Protein AF-A0A2M7FEK5-F1 (afdb_monomer_lite)

pLDDT: mean 70.07, std 21.28, range [31.64, 98.0]

Radius of gyration: 29.1 Å; chains: 1; bounding box: 68×58×97 Å

Secondary structure (DSSP, 8-state):
--HHHHHHHHHHHHHHHHHHHHHHHHHHHHHHHHHH---GGGT--HHHHHHTT------SSHHHHHHHHHHHHHHHHHHHHHSSS-GGG--HHHHHHHTTHHHHHHHHHHHHTT----EEEEEEEETTS-EEEEEEEEE-SHHHHHHTTTT-----TTEEEEEEEEEEEEEEEEE-TT-SS-EEEEEE-TTS-EEEEEEEEPP-TT-S-SSPPEEEEEEEEEEEEEEES--SS-EEEEEE--SSPPPPP-

Sequence (250 aa):
MDSHQYVQRYTLIVLLFLGIAGTIAAVAYALMQRVVAVDLPSLVDTAVLRQDLTVCSGGKDEPSKKGCYEQAYPVVAKLDTCTRIPYTDVSETCRAYFANIDQLRTRAEGLRQKFTYESVQLELTMKDGTKKRVTALVADDDAKRVQGLSYVPAMGANEGMLFVFPDVMKDMAFHMKDMLMPLDIIYLTKDWVPVQSFRNAVSCAGSPAEPCPLLLRRGNDVQYVLEIAPQGKEVLGVQLLDSKEIPAGS

Foldseek 3Di:
DDVVVVVVVVVVVVVVVVVVVVVVVVVVVVVVVVVVPPPVVPLCPVLLLLLLLLFLFDDPDPVSSVVSCVVSVVLNVLVVVQVPDPPVPRPPVNVVSSVCVVVSSVVSVVRVVVDDWDWFWKWFQFPVRDIAIAIATEAQEPRSVVSACASNQDDDQRYKYKYFALAWDQKDWDFLERHNAFKWKFFAAPVQFTPDIDARHDHCYPPPPPPGDIPMGHGDTGGMMMIGHGPVTDTGGMDTPDPDDDDRHD

Structure (mmCIF, N/CA/C/O backbone):
data_AF-A0A2M7FEK5-F1
#
_entry.id   AF-A0A2M7FEK5-F1
#
loop_
_atom_site.group_PDB
_atom_site.id
_atom_site.type_symbol
_atom_site.label_atom_id
_atom_site.label_alt_id
_atom_site.label_comp_id
_atom_site.label_asym_id
_atom_site.label_entity_id
_atom_site.label_seq_id
_atom_site.pdbx_PDB_ins_code
_atom_site.Cartn_x
_atom_site.Cartn_y
_atom_site.Cartn_z
_atom_site.occupancy
_atom_site.B_iso_or_equiv
_atom_site.auth_seq_id
_atom_site.auth_comp_id
_atom_site.auth_asym_id
_atom_site.auth_atom_id
_atom_site.pdbx_PDB_model_num
ATOM 1 N N . MET A 1 1 ? 49.109 28.524 -76.762 1.00 54.88 1 MET A N 1
ATOM 2 C CA . MET A 1 1 ? 47.992 28.123 -75.879 1.00 54.88 1 MET A CA 1
ATOM 3 C C . MET A 1 1 ? 47.541 29.365 -75.142 1.00 54.88 1 MET A C 1
ATOM 5 O O . MET A 1 1 ? 48.377 30.013 -74.530 1.00 54.88 1 MET A O 1
ATOM 9 N N . ASP A 1 2 ? 46.277 29.738 -75.317 1.00 64.94 2 ASP A N 1
ATOM 10 C CA . ASP A 1 2 ? 45.731 31.044 -74.943 1.00 64.94 2 ASP A CA 1
ATOM 11 C C . ASP A 1 2 ? 45.567 31.160 -73.415 1.00 64.94 2 ASP A C 1
ATOM 13 O O . ASP A 1 2 ? 44.932 30.305 -72.789 1.00 64.94 2 ASP A O 1
ATOM 17 N N . SER A 1 3 ? 46.166 32.180 -72.793 1.00 57.47 3 SER A N 1
ATOM 18 C CA . SER A 1 3 ? 46.179 32.351 -71.328 1.00 57.47 3 SER A CA 1
ATOM 19 C C . SER A 1 3 ? 44.765 32.507 -70.757 1.00 57.47 3 SER A C 1
ATOM 21 O O . SER A 1 3 ? 44.486 32.039 -69.652 1.00 57.47 3 SER A O 1
ATOM 23 N N . HIS A 1 4 ? 43.841 33.052 -71.553 1.00 66.19 4 HIS A N 1
ATOM 24 C CA . HIS A 1 4 ? 42.419 33.144 -71.226 1.00 66.19 4 HIS A CA 1
ATOM 25 C C . HIS A 1 4 ? 41.736 31.772 -71.114 1.00 66.19 4 HIS A C 1
ATOM 27 O O . HIS A 1 4 ? 40.952 31.549 -70.189 1.00 66.19 4 HIS A O 1
ATOM 33 N N . GLN A 1 5 ? 42.067 30.824 -72.001 1.00 67.25 5 GLN A N 1
ATOM 34 C CA . GLN A 1 5 ? 41.552 29.452 -71.915 1.00 67.25 5 GLN A CA 1
ATOM 35 C C . GLN A 1 5 ? 42.110 28.710 -70.699 1.00 67.25 5 GLN A C 1
ATOM 37 O O . GLN A 1 5 ? 41.407 27.889 -70.108 1.00 67.25 5 GLN A O 1
ATOM 42 N N . TYR A 1 6 ? 43.359 28.990 -70.313 1.00 68.81 6 TYR A N 1
ATOM 43 C CA . TYR A 1 6 ? 43.974 28.379 -69.137 1.00 68.81 6 TYR A CA 1
ATOM 44 C C . TYR A 1 6 ? 43.294 28.843 -67.845 1.00 68.81 6 TYR A C 1
ATOM 46 O O . TYR A 1 6 ? 42.892 28.007 -67.038 1.00 68.81 6 TYR A O 1
ATOM 54 N N . VAL A 1 7 ? 43.081 30.156 -67.688 1.00 70.75 7 VAL A N 1
ATOM 55 C CA . VAL A 1 7 ? 42.374 30.719 -66.527 1.00 70.75 7 VAL A CA 1
ATOM 56 C C . VAL A 1 7 ? 40.937 30.203 -66.465 1.00 70.75 7 VAL A C 1
ATOM 58 O O . VAL A 1 7 ? 40.533 29.719 -65.416 1.00 70.75 7 VAL A O 1
ATOM 61 N N . GLN A 1 8 ? 40.193 30.179 -67.579 1.00 69.75 8 GLN A N 1
ATOM 62 C CA . GLN A 1 8 ? 38.833 29.619 -67.594 1.00 69.75 8 GLN A CA 1
ATOM 63 C C . GLN A 1 8 ? 38.785 28.144 -67.180 1.00 69.75 8 GLN A C 1
ATOM 65 O O . GLN A 1 8 ? 37.926 27.765 -66.385 1.00 69.75 8 GLN A O 1
ATOM 70 N N . ARG A 1 9 ? 39.706 27.309 -67.682 1.00 73.06 9 ARG A N 1
ATOM 71 C CA . ARG A 1 9 ? 39.782 25.893 -67.290 1.00 73.06 9 ARG A CA 1
ATOM 72 C C . ARG A 1 9 ? 40.123 25.741 -65.811 1.00 73.06 9 ARG A C 1
ATOM 74 O O . ARG A 1 9 ? 39.503 24.927 -65.138 1.00 73.06 9 ARG A O 1
ATOM 81 N N . TYR A 1 10 ? 41.050 26.545 -65.295 1.00 69.75 10 TYR A N 1
ATOM 82 C CA . TYR A 1 10 ? 41.425 26.508 -63.883 1.00 69.75 10 TYR A CA 1
ATOM 83 C C . TYR A 1 10 ? 40.282 26.982 -62.976 1.00 69.75 10 TYR A C 1
ATOM 85 O O . TYR A 1 10 ? 39.990 26.342 -61.971 1.00 69.75 10 TYR A O 1
ATOM 93 N N . THR A 1 11 ? 39.567 28.044 -63.358 1.00 71.81 11 THR A N 1
ATOM 94 C CA . THR A 1 11 ? 38.380 28.531 -62.640 1.00 71.81 11 THR A CA 1
ATOM 95 C C . THR A 1 11 ? 37.261 27.488 -62.632 1.00 71.81 11 THR A C 1
ATOM 97 O O . THR A 1 11 ? 36.682 27.238 -61.579 1.00 71.81 11 THR A O 1
ATOM 100 N N . LEU A 1 12 ? 36.991 26.822 -63.761 1.00 72.06 12 LEU A N 1
ATOM 101 C CA . LEU A 1 12 ? 36.015 25.726 -63.840 1.00 72.06 12 LEU A CA 1
ATOM 102 C C . LEU A 1 12 ? 36.393 24.547 -62.936 1.00 72.06 12 LEU A C 1
ATOM 104 O O . LEU A 1 12 ? 35.530 24.010 -62.248 1.00 72.06 12 LEU A O 1
ATOM 108 N N . ILE A 1 13 ? 37.676 24.178 -62.897 1.00 74.56 13 ILE A N 1
ATOM 109 C CA . ILE A 1 13 ? 38.187 23.113 -62.026 1.00 74.56 13 ILE A CA 1
ATOM 110 C C . ILE A 1 13 ? 38.024 23.495 -60.547 1.00 74.56 13 ILE A C 1
ATOM 112 O O . ILE A 1 13 ? 37.517 22.696 -59.764 1.00 74.56 13 ILE A O 1
ATOM 116 N N . VAL A 1 14 ? 38.380 24.724 -60.160 1.00 68.62 14 VAL A N 1
ATOM 117 C CA . VAL A 1 14 ? 38.228 25.212 -58.777 1.00 68.62 14 VAL A CA 1
ATOM 118 C C . VAL A 1 14 ? 36.754 25.260 -58.355 1.00 68.62 14 VAL A C 1
ATOM 120 O O . VAL A 1 14 ? 36.428 24.834 -57.250 1.00 68.62 14 VAL A O 1
ATOM 123 N N . LEU A 1 15 ? 35.848 25.706 -59.232 1.00 69.12 15 LEU A N 1
ATOM 124 C CA . LEU A 1 15 ? 34.405 25.709 -58.961 1.00 69.12 15 LEU A CA 1
ATOM 125 C C . LEU A 1 15 ? 33.836 24.288 -58.820 1.00 69.12 15 LEU A C 1
ATOM 127 O O . LEU A 1 15 ? 33.007 24.051 -57.943 1.00 69.12 15 LEU A O 1
ATOM 131 N N . LEU A 1 16 ? 34.318 23.332 -59.622 1.00 74.31 16 LEU A N 1
ATOM 132 C CA . LEU A 1 16 ? 33.993 21.908 -59.484 1.00 74.31 16 LEU A CA 1
ATOM 133 C C . LEU A 1 16 ? 34.453 21.355 -58.131 1.00 74.31 16 LEU A C 1
ATOM 135 O O . LEU A 1 16 ? 33.666 20.712 -57.442 1.00 74.31 16 LEU A O 1
ATOM 139 N N . PHE A 1 17 ? 35.687 21.647 -57.713 1.00 71.12 17 PHE A N 1
ATOM 140 C CA . PHE A 1 17 ? 36.197 21.210 -56.411 1.00 71.12 17 PHE A CA 1
ATOM 141 C C . PHE A 1 17 ? 35.431 21.834 -55.239 1.00 71.12 17 PHE A C 1
ATOM 143 O O . PHE A 1 17 ? 35.122 21.127 -54.283 1.00 71.12 17 PHE A O 1
ATOM 150 N N . LEU A 1 18 ? 35.063 23.117 -55.318 1.00 67.94 18 LEU A N 1
ATOM 151 C CA . LEU A 1 18 ? 34.241 23.775 -54.296 1.00 67.94 18 LEU A CA 1
ATOM 152 C C . LEU A 1 18 ? 32.816 23.199 -54.239 1.00 67.94 18 LEU A C 1
ATOM 154 O O . LEU A 1 18 ? 32.288 22.989 -53.149 1.00 67.94 18 LEU A O 1
ATOM 158 N N . GLY A 1 19 ? 32.212 22.878 -55.388 1.00 74.06 19 GLY A N 1
ATOM 159 C CA . GLY A 1 19 ? 30.902 22.221 -55.456 1.00 74.06 19 GLY A CA 1
ATOM 160 C C . GLY A 1 19 ? 30.917 20.790 -54.905 1.00 74.06 19 GLY A C 1
ATOM 161 O O . GLY A 1 19 ? 30.013 20.396 -54.165 1.00 74.06 19 GLY A O 1
ATOM 162 N N . ILE A 1 20 ? 31.973 20.025 -55.201 1.00 74.81 20 ILE A N 1
ATOM 163 C CA . ILE A 1 20 ? 32.184 18.678 -54.651 1.00 74.81 20 ILE A CA 1
ATOM 164 C C . ILE A 1 20 ? 32.428 18.752 -53.136 1.00 74.81 20 ILE A C 1
ATOM 166 O O . ILE A 1 20 ? 31.818 18.006 -52.377 1.00 74.81 20 ILE A O 1
ATOM 170 N N . ALA A 1 21 ? 33.249 19.690 -52.659 1.00 69.38 21 ALA A N 1
ATOM 171 C CA . ALA A 1 21 ? 33.481 19.879 -51.227 1.00 69.38 21 ALA A CA 1
ATOM 172 C C . ALA A 1 21 ? 32.199 20.292 -50.481 1.00 69.38 21 ALA A C 1
ATOM 174 O O . ALA A 1 21 ? 31.917 19.763 -49.407 1.00 69.38 21 ALA A O 1
ATOM 175 N N . GLY A 1 22 ? 31.387 21.180 -51.065 1.00 74.00 22 GLY A N 1
ATOM 176 C CA . GLY A 1 22 ? 30.099 21.591 -50.503 1.00 74.00 22 GLY A CA 1
ATOM 177 C C . GLY A 1 22 ? 29.074 20.455 -50.450 1.00 74.00 22 GLY A C 1
ATOM 178 O O . GLY A 1 22 ? 28.380 20.301 -49.447 1.00 74.00 22 GLY A O 1
ATOM 179 N N . THR A 1 23 ? 29.011 19.612 -51.485 1.00 74.94 23 THR A N 1
ATOM 180 C CA . THR A 1 23 ? 28.136 18.426 -51.492 1.00 74.94 23 THR A CA 1
ATOM 181 C C . THR A 1 23 ? 28.610 17.359 -50.512 1.00 74.94 23 THR A C 1
ATOM 183 O O . THR A 1 23 ? 27.783 16.806 -49.793 1.00 74.94 23 THR A O 1
ATOM 186 N N . ILE A 1 24 ? 29.919 17.121 -50.389 1.00 72.88 24 ILE A N 1
ATOM 187 C CA . ILE A 1 24 ? 30.474 16.224 -49.364 1.00 72.88 24 ILE A CA 1
ATOM 188 C C . ILE A 1 24 ? 30.160 16.753 -47.962 1.00 72.88 24 ILE A C 1
ATOM 190 O O . ILE A 1 24 ? 29.711 15.981 -47.120 1.00 72.88 24 ILE A O 1
ATOM 194 N N . ALA A 1 25 ? 30.328 18.054 -47.707 1.00 70.69 25 ALA A N 1
ATOM 195 C CA . ALA A 1 25 ? 29.996 18.661 -46.420 1.00 70.69 25 ALA A C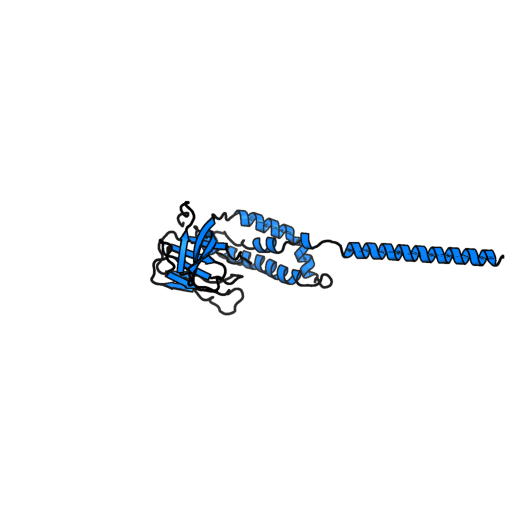A 1
ATOM 196 C C . ALA A 1 25 ? 28.494 18.569 -46.111 1.00 70.69 25 ALA A C 1
ATOM 198 O O . ALA A 1 25 ? 28.127 18.241 -44.988 1.00 70.69 25 ALA A O 1
ATOM 199 N N . ALA A 1 26 ? 27.622 18.787 -47.100 1.00 69.44 26 ALA A N 1
ATOM 200 C CA . ALA A 1 26 ? 26.176 18.655 -46.938 1.00 69.44 26 ALA A CA 1
ATOM 201 C C . ALA A 1 26 ? 25.743 17.200 -46.700 1.00 69.44 26 ALA A C 1
ATOM 203 O O . ALA A 1 26 ? 24.890 16.951 -45.854 1.00 69.44 26 ALA A O 1
ATOM 204 N N . VAL A 1 27 ? 26.350 16.231 -47.393 1.00 70.56 27 VAL A N 1
ATOM 205 C CA . VAL A 1 27 ? 26.099 14.797 -47.178 1.00 70.56 27 VAL A CA 1
ATOM 206 C C . VAL A 1 27 ? 26.642 14.353 -45.821 1.00 70.56 27 VAL A C 1
ATOM 208 O O . VAL A 1 27 ? 25.940 13.655 -45.099 1.00 70.56 27 VAL A O 1
ATOM 211 N N . ALA A 1 28 ? 27.836 14.797 -45.425 1.00 61.62 28 ALA A N 1
ATOM 212 C CA . ALA A 1 28 ? 28.400 14.537 -44.103 1.00 61.62 28 ALA A CA 1
ATOM 213 C C . ALA A 1 28 ? 27.544 15.165 -42.996 1.00 61.62 28 ALA A C 1
ATOM 215 O O . ALA A 1 28 ? 27.272 14.510 -41.996 1.00 61.62 28 ALA A O 1
ATOM 216 N N . TYR A 1 29 ? 27.053 16.391 -43.194 1.00 63.19 29 TYR A N 1
ATOM 217 C CA . TYR A 1 29 ? 26.144 17.065 -42.271 1.00 63.19 29 TYR A CA 1
ATOM 218 C C . TYR A 1 29 ? 24.788 16.357 -42.193 1.00 63.19 29 TYR A C 1
ATOM 220 O O . TYR A 1 29 ? 24.300 16.109 -41.098 1.00 63.19 29 TYR A O 1
ATOM 228 N N . ALA A 1 30 ? 24.204 15.944 -43.321 1.00 59.91 30 ALA A N 1
ATOM 229 C CA . ALA A 1 30 ? 22.956 15.180 -43.354 1.00 59.91 30 ALA A CA 1
ATOM 230 C C . ALA A 1 30 ? 23.111 13.775 -42.744 1.00 59.91 30 ALA A C 1
ATOM 232 O O . ALA A 1 30 ? 22.200 13.292 -42.074 1.00 59.91 30 ALA A O 1
ATOM 233 N N . LEU A 1 31 ? 24.265 13.124 -42.926 1.00 56.00 31 LEU A N 1
ATOM 234 C CA . LEU A 1 31 ? 24.603 11.860 -42.267 1.00 56.00 31 LEU A CA 1
ATOM 235 C C . LEU A 1 31 ? 24.807 12.061 -40.761 1.00 56.00 31 LEU A C 1
ATOM 237 O O . LEU A 1 31 ? 24.260 11.285 -39.987 1.00 56.00 31 LEU A O 1
ATOM 241 N N . MET A 1 32 ? 25.495 13.124 -40.329 1.00 53.72 32 MET A N 1
ATOM 242 C CA . MET A 1 32 ? 25.603 13.478 -38.908 1.00 53.72 32 MET A CA 1
ATOM 243 C C . MET A 1 32 ? 24.233 13.804 -38.301 1.00 53.72 32 MET A C 1
ATOM 245 O O . MET A 1 32 ? 23.935 13.340 -37.206 1.00 53.72 32 MET A O 1
ATOM 249 N N . GLN A 1 33 ? 23.361 14.522 -39.014 1.00 48.00 33 GLN A N 1
ATOM 250 C CA . GLN A 1 33 ? 21.999 14.787 -38.549 1.00 48.00 33 GLN A CA 1
ATOM 251 C C . GLN A 1 33 ? 21.145 13.515 -38.482 1.00 48.00 33 GLN A C 1
ATOM 253 O O . GLN A 1 33 ? 20.358 13.376 -37.554 1.00 48.00 33 GLN A O 1
ATOM 258 N N . ARG A 1 34 ? 21.341 12.538 -39.378 1.00 47.06 34 ARG A N 1
ATOM 259 C CA . ARG A 1 34 ? 20.696 11.215 -39.276 1.00 47.06 34 ARG A CA 1
ATOM 260 C C . ARG A 1 34 ? 21.246 10.348 -38.139 1.00 47.06 34 ARG A C 1
ATOM 262 O O . ARG A 1 34 ? 20.504 9.524 -37.619 1.00 47.06 34 ARG A O 1
ATOM 269 N N . VAL A 1 35 ? 22.506 10.529 -37.741 1.00 43.56 35 VAL A N 1
ATOM 270 C CA . VAL A 1 35 ? 23.105 9.846 -36.576 1.00 43.56 35 VAL A CA 1
ATOM 271 C C . VAL A 1 35 ? 22.616 10.452 -35.253 1.00 43.56 35 VAL A C 1
ATOM 273 O O . VAL A 1 35 ? 22.524 9.738 -34.260 1.00 43.56 35 VAL A O 1
ATOM 276 N N . VAL A 1 36 ? 22.264 11.741 -35.237 1.00 41.62 36 VAL A N 1
ATOM 277 C CA . VAL A 1 36 ? 21.774 12.447 -34.038 1.00 41.62 36 VAL A CA 1
ATOM 278 C C . VAL A 1 36 ? 20.242 12.404 -33.901 1.00 41.62 36 VAL A C 1
ATOM 280 O O . VAL A 1 36 ? 19.738 12.489 -32.787 1.00 41.62 36 VAL A O 1
ATOM 283 N N . ALA A 1 37 ? 19.490 12.221 -34.991 1.00 35.44 37 ALA A N 1
ATOM 284 C CA . ALA A 1 37 ? 18.022 12.281 -35.001 1.00 35.44 37 ALA A CA 1
ATOM 285 C C . ALA A 1 37 ? 17.325 10.907 -35.054 1.00 35.44 37 ALA A C 1
ATOM 287 O O . ALA A 1 37 ? 16.319 10.739 -35.744 1.00 35.44 37 ALA A O 1
ATOM 288 N N . VAL A 1 38 ? 17.832 9.913 -34.323 1.00 36.47 38 VAL A N 1
ATOM 289 C CA . VAL A 1 38 ? 16.958 8.828 -33.859 1.00 36.47 38 VAL A CA 1
ATOM 290 C C . VAL A 1 38 ? 16.358 9.321 -32.550 1.00 36.47 38 VAL A C 1
ATOM 292 O O . VAL A 1 38 ? 17.053 9.374 -31.538 1.00 36.47 38 VAL A O 1
ATOM 295 N N . ASP A 1 39 ? 15.092 9.735 -32.591 1.00 38.66 39 ASP A N 1
ATOM 296 C CA . ASP A 1 39 ? 14.306 10.133 -31.421 1.00 38.66 39 ASP A CA 1
ATOM 297 C C . ASP A 1 39 ? 14.196 8.962 -30.425 1.00 38.66 39 ASP A C 1
ATOM 299 O O . ASP A 1 39 ? 13.232 8.191 -30.392 1.00 38.66 39 ASP A O 1
ATOM 303 N N . LEU A 1 40 ? 15.211 8.847 -29.567 1.00 37.31 40 LEU A N 1
ATOM 304 C CA . LEU A 1 40 ? 15.274 7.917 -28.448 1.00 37.31 40 LEU A CA 1
ATOM 305 C C . LEU A 1 40 ? 14.268 8.156 -27.298 1.00 37.31 40 LEU A C 1
ATOM 307 O O . LEU A 1 40 ? 14.196 7.265 -26.452 1.00 37.31 40 LEU A O 1
ATOM 311 N N . PRO A 1 41 ? 13.454 9.236 -27.207 1.00 37.34 41 PRO A N 1
ATOM 312 C CA . PRO A 1 41 ? 12.425 9.301 -26.166 1.00 37.34 41 PRO A CA 1
ATOM 313 C C . PRO A 1 41 ? 11.282 8.293 -26.354 1.00 37.34 41 PRO A C 1
ATOM 315 O O . PRO A 1 41 ? 10.485 8.116 -25.440 1.00 37.34 41 PRO A O 1
ATOM 318 N N . SER A 1 42 ? 11.178 7.635 -27.515 1.00 38.94 42 SER A N 1
ATOM 319 C CA . SER A 1 42 ? 10.085 6.694 -27.810 1.00 38.94 42 SER A CA 1
ATOM 320 C C . SER A 1 42 ? 10.443 5.213 -27.628 1.00 38.94 42 SER A C 1
ATOM 322 O O . SER A 1 42 ? 9.552 4.368 -27.646 1.00 38.94 42 SER A O 1
ATOM 324 N N . LEU A 1 43 ? 11.725 4.873 -27.440 1.00 40.66 43 LEU A N 1
ATOM 325 C CA . LEU A 1 43 ? 12.193 3.478 -27.492 1.00 40.66 43 LEU A CA 1
ATOM 326 C C . LEU A 1 43 ? 12.450 2.827 -26.132 1.00 40.66 43 LEU A C 1
ATOM 328 O O . LEU A 1 43 ? 12.567 1.605 -26.059 1.00 40.66 43 LEU A O 1
ATOM 332 N N . VAL A 1 44 ? 12.482 3.595 -25.046 1.00 43.88 44 VAL A N 1
ATOM 333 C CA . VAL A 1 44 ? 12.492 3.034 -23.693 1.00 43.88 44 VAL A CA 1
ATOM 334 C C . VAL A 1 44 ? 11.676 3.949 -22.799 1.00 43.88 44 VAL A C 1
ATOM 336 O O . VAL A 1 44 ? 12.210 4.849 -22.151 1.00 43.88 44 VAL A O 1
ATOM 339 N N . ASP A 1 45 ? 10.370 3.708 -22.734 1.00 41.97 45 ASP A N 1
ATOM 340 C CA . ASP A 1 45 ? 9.604 4.200 -21.600 1.00 41.97 45 ASP A CA 1
ATOM 341 C C . ASP A 1 45 ? 10.075 3.412 -20.370 1.00 41.97 45 ASP A C 1
ATOM 343 O O . ASP A 1 45 ? 9.638 2.296 -20.085 1.00 41.97 45 ASP A O 1
ATOM 347 N N . THR A 1 46 ? 11.092 3.944 -19.693 1.00 40.03 46 THR A N 1
ATOM 348 C CA . THR A 1 46 ? 11.691 3.340 -18.494 1.00 40.03 46 THR A CA 1
ATOM 349 C C . THR A 1 46 ? 10.664 3.126 -17.381 1.00 40.03 46 THR A C 1
ATOM 351 O O . THR A 1 46 ? 10.926 2.340 -16.473 1.00 40.03 46 THR A O 1
ATOM 354 N N . ALA A 1 47 ? 9.485 3.757 -17.470 1.00 39.56 47 ALA A N 1
ATOM 355 C CA . ALA A 1 47 ? 8.339 3.496 -16.611 1.00 39.56 47 ALA A CA 1
ATOM 356 C C . ALA A 1 47 ? 7.686 2.123 -16.876 1.00 39.56 47 ALA A C 1
ATOM 358 O O . ALA A 1 47 ? 7.265 1.466 -15.926 1.00 39.56 47 ALA A O 1
ATOM 359 N N . VAL A 1 48 ? 7.671 1.649 -18.128 1.00 38.19 48 VAL A N 1
ATOM 360 C CA . VAL A 1 48 ? 7.083 0.355 -18.530 1.00 38.19 48 VAL A CA 1
ATOM 361 C C . VAL A 1 48 ? 7.966 -0.811 -18.082 1.00 38.19 48 VAL A C 1
ATOM 363 O O . VAL A 1 48 ? 7.495 -1.711 -17.398 1.00 38.19 48 VAL A O 1
ATOM 366 N N . LEU A 1 49 ? 9.280 -0.741 -18.328 1.00 36.28 49 LEU A N 1
ATOM 367 C CA . LEU A 1 49 ? 10.230 -1.762 -17.847 1.00 36.28 49 LEU A CA 1
ATOM 368 C C . LEU A 1 49 ? 10.321 -1.835 -16.316 1.00 36.28 49 LEU A C 1
ATOM 370 O O . LEU A 1 49 ? 10.659 -2.873 -15.760 1.00 36.28 49 LEU A O 1
ATOM 374 N N . ARG A 1 50 ? 10.013 -0.732 -15.632 1.00 43.75 50 ARG A N 1
ATOM 375 C CA . ARG A 1 50 ? 9.898 -0.655 -14.173 1.00 43.75 50 ARG A CA 1
ATOM 376 C C . ARG A 1 50 ? 8.646 -1.362 -13.646 1.00 43.75 50 ARG A C 1
ATOM 378 O O . ARG A 1 50 ? 8.700 -1.969 -12.582 1.00 43.75 50 ARG A O 1
ATOM 385 N N . GLN A 1 51 ? 7.547 -1.329 -14.395 1.00 40.81 51 GLN A N 1
ATOM 386 C CA . GLN A 1 51 ? 6.338 -2.103 -14.098 1.00 40.81 51 GLN A CA 1
ATOM 387 C C . GLN A 1 51 ? 6.506 -3.614 -14.341 1.00 40.81 51 GLN A C 1
ATOM 389 O O . GLN A 1 51 ? 5.749 -4.403 -13.789 1.00 40.81 51 GLN A O 1
ATOM 394 N N . ASP A 1 52 ? 7.504 -4.013 -15.128 1.00 36.88 52 ASP A N 1
ATOM 395 C CA . ASP A 1 52 ? 7.694 -5.371 -15.655 1.00 36.88 52 ASP A CA 1
ATOM 396 C C . ASP A 1 52 ? 8.535 -6.310 -14.759 1.00 36.88 52 ASP A C 1
ATOM 398 O O . ASP A 1 52 ? 8.802 -7.459 -15.110 1.00 36.88 52 ASP A O 1
ATOM 402 N N . LEU A 1 53 ? 8.951 -5.860 -13.572 1.00 42.19 53 LEU A N 1
ATOM 403 C CA . LEU A 1 53 ? 9.821 -6.624 -12.658 1.00 42.19 53 LEU A CA 1
ATOM 404 C C . LEU A 1 53 ? 9.118 -7.200 -11.437 1.00 42.19 53 LEU A C 1
ATOM 406 O O . LEU A 1 53 ? 9.746 -7.815 -10.577 1.00 42.19 53 LEU A O 1
ATOM 410 N N . THR A 1 54 ? 7.798 -7.096 -11.398 1.00 43.94 54 THR A N 1
ATOM 411 C CA . THR A 1 54 ? 6.944 -7.645 -10.342 1.00 43.94 54 THR A CA 1
ATOM 412 C C . THR A 1 54 ? 6.817 -9.173 -10.413 1.00 43.94 54 THR A C 1
ATOM 414 O O . THR A 1 54 ? 5.855 -9.723 -9.878 1.00 43.94 54 THR A O 1
ATOM 417 N N . VAL A 1 55 ? 7.730 -9.879 -11.110 1.00 42.78 55 VAL A N 1
ATOM 418 C CA . VAL A 1 55 ? 7.387 -11.180 -11.691 1.00 42.78 55 VAL A CA 1
ATOM 419 C C . VAL A 1 55 ? 8.158 -12.436 -11.356 1.00 42.78 55 VAL A C 1
ATOM 421 O O . VAL A 1 55 ? 8.295 -13.370 -12.147 1.00 42.78 55 VAL A O 1
ATOM 424 N N . CYS A 1 56 ? 8.502 -12.546 -10.087 1.00 43.62 56 CYS A N 1
ATOM 425 C CA . CYS A 1 56 ? 8.990 -13.796 -9.522 1.00 43.62 56 CYS A CA 1
ATOM 426 C C . CYS A 1 56 ? 7.976 -14.466 -8.596 1.00 43.62 56 CYS A C 1
ATOM 428 O O . CYS A 1 56 ? 8.322 -15.060 -7.575 1.00 43.62 56 CYS A O 1
ATOM 430 N N . SER A 1 57 ? 6.708 -14.415 -8.994 1.00 42.62 57 SER A N 1
ATOM 431 C CA . SER A 1 57 ? 5.573 -14.889 -8.216 1.00 42.62 57 SER A CA 1
ATOM 432 C C . SER A 1 57 ? 4.899 -16.109 -8.873 1.00 42.62 57 SER A C 1
ATOM 434 O O . SER A 1 57 ? 4.282 -16.085 -9.942 1.00 42.62 57 SER A O 1
ATOM 436 N N . GLY A 1 58 ? 5.045 -17.251 -8.197 1.00 44.56 58 GLY A N 1
ATOM 437 C CA . GLY A 1 58 ? 4.228 -18.449 -8.401 1.00 44.56 58 GLY A CA 1
ATOM 438 C C . GLY A 1 58 ? 4.950 -19.637 -9.040 1.00 44.56 58 GLY A C 1
ATOM 439 O O . GLY A 1 58 ? 4.723 -19.962 -10.204 1.00 44.56 58 GLY A O 1
ATOM 440 N N . GLY A 1 59 ? 5.739 -20.338 -8.236 1.00 34.94 59 GLY A N 1
ATOM 441 C CA . GLY A 1 59 ? 5.963 -21.778 -8.349 1.00 34.94 59 GLY A CA 1
ATOM 442 C C . GLY A 1 59 ? 5.672 -22.389 -6.979 1.00 34.94 59 GLY A C 1
ATOM 443 O O . GLY A 1 59 ? 5.894 -21.718 -5.969 1.00 34.94 59 GLY A O 1
ATOM 444 N N . LYS A 1 60 ? 5.143 -23.618 -6.932 1.00 37.31 60 LYS A N 1
ATOM 445 C CA . LYS A 1 60 ? 4.843 -24.317 -5.667 1.00 37.31 60 LYS A CA 1
ATOM 446 C C . LYS A 1 60 ? 6.102 -24.684 -4.862 1.00 37.31 60 LYS A C 1
ATOM 448 O O . LYS A 1 60 ? 5.966 -25.081 -3.713 1.00 37.31 60 LYS A O 1
ATOM 453 N N . ASP A 1 61 ? 7.293 -24.445 -5.419 1.00 39.38 61 ASP A N 1
ATOM 454 C CA . ASP A 1 61 ? 8.569 -24.825 -4.822 1.00 39.38 61 ASP A CA 1
ATOM 455 C C . ASP A 1 61 ? 9.469 -23.600 -4.577 1.00 39.38 61 ASP A C 1
ATOM 457 O O . ASP A 1 61 ? 9.825 -22.832 -5.473 1.00 39.38 61 ASP A O 1
ATOM 461 N N . GLU A 1 62 ? 9.862 -23.437 -3.319 1.00 34.50 62 GLU A N 1
ATOM 462 C CA . GLU A 1 62 ? 10.686 -22.357 -2.763 1.00 34.50 62 GLU A CA 1
ATOM 463 C C . GLU A 1 62 ? 12.054 -22.111 -3.458 1.00 34.50 62 GLU A C 1
ATOM 465 O O . GLU A 1 62 ? 12.448 -20.947 -3.584 1.00 34.50 62 GLU A O 1
ATOM 470 N N . PRO A 1 63 ? 12.760 -23.122 -4.019 1.00 31.64 63 PRO A N 1
ATOM 471 C CA . PRO A 1 63 ? 14.020 -22.916 -4.744 1.00 31.64 63 PRO A CA 1
ATOM 472 C C . PRO A 1 63 ? 13.880 -22.151 -6.073 1.00 31.64 63 PRO A C 1
ATOM 474 O O . PRO A 1 63 ? 14.845 -21.532 -6.523 1.00 31.64 63 PRO A O 1
ATOM 477 N N . SER A 1 64 ? 12.697 -22.142 -6.709 1.00 38.94 64 SER A N 1
ATOM 478 C CA . SER A 1 64 ? 12.495 -21.457 -8.000 1.00 38.94 64 SER A CA 1
ATOM 479 C C . SER A 1 64 ? 12.296 -19.942 -7.850 1.00 38.94 64 SER A C 1
ATOM 481 O O . SER A 1 64 ? 12.553 -19.186 -8.789 1.00 38.94 64 SER A O 1
ATOM 483 N N . LYS A 1 65 ? 11.863 -19.484 -6.668 1.00 45.34 65 LYS A N 1
ATOM 484 C CA . LYS A 1 65 ? 11.644 -18.061 -6.355 1.00 45.34 65 LYS A CA 1
ATOM 485 C C . LYS A 1 65 ? 12.967 -17.298 -6.275 1.00 45.34 65 LYS A C 1
ATOM 487 O O . LYS A 1 65 ? 13.096 -16.232 -6.870 1.00 45.34 65 LYS A O 1
ATOM 492 N N . LYS A 1 66 ? 13.977 -17.884 -5.621 1.00 40.00 66 LYS A N 1
ATOM 493 C CA . LYS A 1 66 ? 15.328 -17.310 -5.506 1.00 40.00 66 LYS A CA 1
ATOM 494 C C . LYS A 1 66 ? 16.000 -17.135 -6.876 1.00 40.00 66 LYS A C 1
ATOM 496 O O . LYS A 1 66 ? 16.538 -16.069 -7.157 1.00 40.00 66 LYS A O 1
ATOM 501 N N . GLY A 1 67 ? 15.877 -18.131 -7.759 1.00 40.16 67 GLY A N 1
ATOM 502 C CA . GLY A 1 67 ? 16.460 -18.090 -9.105 1.00 40.16 67 GLY A CA 1
ATOM 503 C C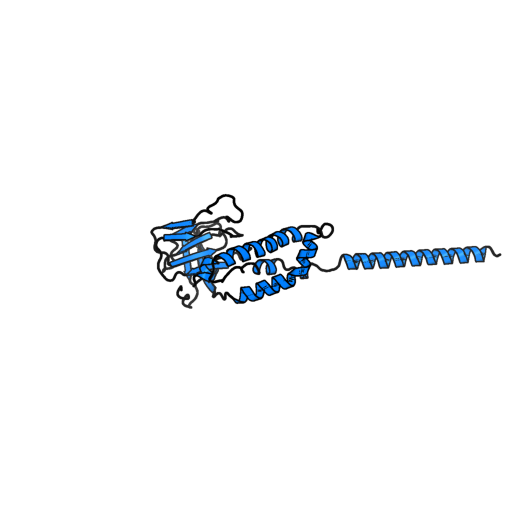 . GLY A 1 67 ? 15.817 -17.063 -10.043 1.00 40.16 67 GLY A C 1
ATOM 504 O O . GLY A 1 67 ? 16.512 -16.474 -10.862 1.00 40.16 67 GLY A O 1
ATOM 505 N N . CYS A 1 68 ? 14.514 -16.796 -9.916 1.00 42.34 68 CYS A N 1
ATOM 506 C CA . CYS A 1 68 ? 13.870 -15.746 -10.704 1.00 42.34 68 CYS A CA 1
ATOM 507 C C . CYS A 1 68 ? 14.353 -14.351 -10.283 1.00 42.34 68 CYS A C 1
ATOM 509 O O . CYS A 1 68 ? 14.697 -13.538 -11.141 1.00 42.34 68 CYS A O 1
ATOM 511 N N . TYR A 1 69 ? 14.450 -14.090 -8.976 1.00 47.50 69 TYR A N 1
ATOM 512 C CA . TYR A 1 69 ? 14.925 -12.802 -8.472 1.00 47.50 69 TYR A CA 1
ATOM 513 C C . TYR A 1 69 ? 16.408 -12.564 -8.791 1.00 47.50 69 TYR A C 1
ATOM 515 O O . TYR A 1 69 ? 16.760 -11.484 -9.259 1.00 47.50 69 TYR A O 1
ATOM 523 N N . GLU A 1 70 ? 17.266 -13.582 -8.665 1.00 42.53 70 GLU A N 1
ATOM 524 C CA . GLU A 1 70 ? 18.679 -13.503 -9.075 1.00 42.53 70 GLU A CA 1
ATOM 525 C C . GLU A 1 70 ? 18.861 -13.285 -10.590 1.00 42.53 70 GLU A C 1
ATOM 527 O O . GLU A 1 70 ? 19.888 -12.757 -11.011 1.00 42.53 70 GLU A O 1
ATOM 532 N N . GLN A 1 71 ? 17.872 -13.643 -11.418 1.00 42.12 71 GLN A N 1
ATOM 533 C CA . GLN A 1 71 ? 17.902 -13.452 -12.874 1.00 42.12 71 GLN A CA 1
ATOM 534 C C . GLN A 1 71 ? 17.256 -12.134 -13.333 1.00 42.12 71 GLN A C 1
ATOM 536 O O . GLN A 1 71 ? 17.700 -11.561 -14.326 1.00 42.12 71 GLN A O 1
ATOM 541 N N . ALA A 1 72 ? 16.239 -11.636 -12.623 1.00 43.16 72 ALA A N 1
ATOM 542 C CA . ALA A 1 72 ? 15.517 -10.404 -12.950 1.00 43.16 72 ALA A CA 1
ATOM 543 C C . ALA A 1 72 ? 16.171 -9.147 -12.345 1.00 43.16 72 ALA A C 1
ATOM 545 O O . ALA A 1 72 ? 16.194 -8.093 -12.975 1.00 43.16 72 ALA A O 1
ATOM 546 N N . TYR A 1 73 ? 16.775 -9.242 -11.158 1.00 42.94 73 TYR A N 1
ATOM 547 C CA . TYR A 1 73 ? 17.424 -8.102 -10.498 1.00 42.94 73 TYR A CA 1
ATOM 548 C C . TYR A 1 73 ? 18.632 -7.519 -11.271 1.00 42.94 73 TYR A C 1
ATOM 550 O O . TYR A 1 73 ? 18.728 -6.294 -11.395 1.00 42.94 73 TYR A O 1
ATOM 558 N N . PRO A 1 74 ? 19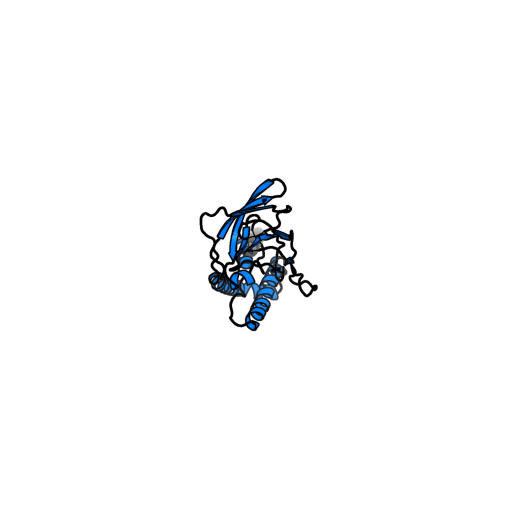.522 -8.331 -11.888 1.00 43.59 74 PRO A N 1
ATOM 559 C CA . PRO A 1 74 ? 20.610 -7.819 -12.723 1.00 43.59 74 PRO A CA 1
ATOM 560 C C . PRO A 1 74 ? 20.116 -7.107 -13.982 1.00 43.59 74 PRO A C 1
ATOM 562 O O . PRO A 1 74 ? 20.854 -6.303 -14.543 1.00 43.59 74 PRO A O 1
ATOM 565 N N . VAL A 1 75 ? 18.891 -7.403 -14.431 1.00 42.41 75 VAL A N 1
ATOM 566 C CA . VAL A 1 75 ? 18.252 -6.771 -15.589 1.00 42.41 75 VAL A CA 1
ATOM 567 C C . VAL A 1 75 ? 17.848 -5.339 -15.224 1.00 42.41 75 VAL A C 1
ATOM 569 O O . VAL A 1 75 ? 18.287 -4.401 -15.879 1.00 42.41 75 VAL A O 1
ATOM 572 N N . VAL A 1 76 ? 17.167 -5.133 -14.092 1.00 44.62 76 VAL A N 1
ATOM 573 C CA . VAL A 1 76 ? 16.807 -3.789 -13.572 1.00 44.62 76 VAL A CA 1
ATOM 574 C C . VAL A 1 76 ? 18.032 -2.947 -13.264 1.00 44.62 76 VAL A C 1
ATOM 576 O O . VAL A 1 76 ? 18.126 -1.792 -13.672 1.00 44.62 76 VAL A O 1
ATOM 579 N N . ALA A 1 77 ? 18.990 -3.538 -12.548 1.00 41.50 77 ALA A N 1
ATOM 580 C CA . ALA A 1 77 ? 20.193 -2.845 -12.121 1.00 41.50 77 ALA A CA 1
ATOM 581 C C . ALA A 1 77 ? 21.069 -2.463 -13.327 1.00 41.50 77 ALA A C 1
ATOM 583 O O . ALA A 1 77 ? 21.629 -1.365 -13.360 1.00 41.50 77 ALA A O 1
ATOM 584 N N . LYS A 1 78 ? 21.141 -3.313 -14.367 1.00 43.84 78 LYS A N 1
ATOM 585 C CA . LYS A 1 78 ? 21.784 -2.951 -15.642 1.00 43.84 78 LYS A CA 1
ATOM 586 C C . LYS A 1 78 ? 20.993 -1.912 -16.424 1.00 43.84 78 LYS A C 1
ATOM 588 O O . LYS A 1 78 ? 21.628 -1.050 -17.017 1.00 43.84 78 LYS A O 1
ATOM 593 N N . LEU A 1 79 ? 19.660 -1.935 -16.404 1.00 47.16 79 LEU A N 1
ATOM 594 C CA . LEU A 1 79 ? 18.832 -0.906 -17.039 1.00 47.16 79 LEU A CA 1
ATOM 595 C C . LEU A 1 79 ? 19.144 0.481 -16.452 1.00 47.16 79 LEU A C 1
ATOM 597 O O . LEU A 1 79 ? 19.367 1.426 -17.201 1.00 47.16 79 LEU A O 1
ATOM 601 N N . ASP A 1 80 ? 19.268 0.589 -15.128 1.00 43.78 80 ASP A N 1
ATOM 602 C CA . ASP A 1 80 ? 19.593 1.840 -14.426 1.00 43.78 80 ASP A CA 1
ATOM 603 C C . ASP A 1 80 ? 21.057 2.286 -14.637 1.00 43.78 80 ASP A C 1
ATOM 605 O O . ASP A 1 80 ? 21.355 3.482 -14.663 1.00 43.78 80 ASP A O 1
ATOM 609 N N . THR A 1 81 ? 21.971 1.333 -14.853 1.00 50.75 81 THR A N 1
ATOM 610 C CA . THR A 1 81 ? 23.383 1.608 -15.176 1.00 50.75 81 THR A CA 1
ATOM 611 C C . THR A 1 81 ? 23.558 2.028 -16.641 1.00 50.75 81 THR A C 1
ATOM 613 O O . THR A 1 81 ? 24.343 2.920 -16.942 1.00 50.75 81 THR A O 1
ATOM 616 N N . CYS A 1 82 ? 22.805 1.427 -17.563 1.00 46.53 82 CYS A N 1
ATOM 617 C CA . CYS A 1 82 ? 22.903 1.673 -19.002 1.00 46.53 82 CYS A CA 1
ATOM 618 C C . CYS A 1 82 ? 22.058 2.864 -19.487 1.00 46.53 82 CYS A C 1
ATOM 620 O O . CYS A 1 82 ? 22.285 3.342 -20.594 1.00 46.53 82 CYS A O 1
ATOM 622 N N . THR A 1 83 ? 21.110 3.366 -18.686 1.00 47.78 83 THR A N 1
ATOM 623 C CA . THR A 1 83 ? 20.288 4.557 -19.008 1.00 47.78 83 THR A CA 1
ATOM 624 C C . THR A 1 83 ? 20.896 5.881 -18.525 1.00 47.78 83 THR A C 1
ATOM 626 O O . THR A 1 83 ? 20.396 6.940 -18.894 1.00 47.78 83 THR A O 1
ATOM 629 N N . ARG A 1 84 ? 21.985 5.856 -17.735 1.00 52.38 84 ARG A N 1
ATOM 630 C CA . ARG A 1 84 ? 22.668 7.060 -17.204 1.00 52.38 84 ARG A CA 1
ATOM 631 C C . ARG A 1 84 ? 23.997 7.409 -17.893 1.00 52.38 84 ARG A C 1
ATOM 633 O O . ARG A 1 84 ? 24.676 8.330 -17.447 1.00 52.38 84 ARG A O 1
ATOM 640 N N . ILE A 1 85 ? 24.388 6.697 -18.952 1.00 43.56 85 ILE A N 1
ATOM 641 C CA . ILE A 1 85 ? 25.667 6.908 -19.654 1.00 43.56 85 ILE A CA 1
ATOM 642 C C . ILE A 1 85 ? 25.409 7.678 -20.963 1.00 43.56 85 ILE A C 1
ATOM 644 O O . ILE A 1 85 ? 24.491 7.307 -21.698 1.00 43.56 85 ILE A O 1
ATOM 648 N N . PRO A 1 86 ? 26.184 8.731 -21.293 1.00 42.22 86 PRO A N 1
ATOM 649 C CA . PRO A 1 86 ? 26.106 9.373 -22.604 1.00 42.22 86 PRO A CA 1
ATOM 650 C C . PRO A 1 86 ? 26.366 8.359 -23.733 1.00 42.22 86 PRO A C 1
ATOM 652 O O . PRO A 1 86 ? 27.229 7.492 -23.620 1.00 42.22 86 PRO A O 1
ATOM 655 N N . TYR A 1 87 ? 25.623 8.476 -24.840 1.00 40.66 87 TYR A N 1
ATOM 656 C CA . TYR A 1 87 ? 25.572 7.504 -25.950 1.00 40.66 87 TYR A CA 1
ATOM 657 C C . TYR A 1 87 ? 26.947 7.089 -26.520 1.00 40.66 87 TYR A C 1
ATOM 659 O O . TYR A 1 87 ? 27.098 5.997 -27.065 1.00 40.66 87 TYR A O 1
ATOM 667 N N . THR A 1 88 ? 27.970 7.929 -26.361 1.00 49.44 88 THR A N 1
ATOM 668 C CA . THR A 1 88 ? 29.339 7.678 -26.827 1.00 49.44 88 THR A CA 1
ATOM 669 C C . THR A 1 88 ? 30.138 6.695 -25.959 1.00 49.44 88 THR A C 1
ATOM 671 O O . THR A 1 88 ? 31.137 6.176 -26.445 1.00 49.44 88 THR A O 1
ATOM 674 N N . ASP A 1 89 ? 29.684 6.385 -24.737 1.00 45.66 89 ASP A N 1
ATOM 675 C CA . ASP A 1 89 ? 30.379 5.526 -23.753 1.00 45.66 89 ASP A CA 1
ATOM 676 C C . ASP A 1 89 ? 29.611 4.242 -23.396 1.00 45.66 89 ASP A C 1
ATOM 678 O O . ASP A 1 89 ? 29.905 3.558 -22.411 1.00 45.66 89 ASP A O 1
ATOM 682 N N . VAL A 1 90 ? 28.610 3.871 -24.198 1.00 49.31 90 VAL A N 1
ATOM 683 C CA . VAL A 1 90 ? 27.843 2.639 -23.984 1.00 49.31 90 VAL A CA 1
ATOM 684 C C . VAL A 1 90 ? 28.785 1.442 -24.154 1.00 49.31 90 VAL A C 1
ATOM 686 O O . VAL A 1 90 ? 29.118 1.044 -25.274 1.00 49.31 90 VAL A O 1
ATOM 689 N N . SER A 1 91 ? 29.242 0.882 -23.030 1.00 52.59 91 SER A N 1
ATOM 690 C CA . SER A 1 91 ? 30.072 -0.325 -23.007 1.00 52.59 91 SER A CA 1
ATOM 691 C C . SER A 1 91 ? 29.401 -1.453 -23.803 1.00 52.59 91 SER A C 1
ATOM 693 O O . SER A 1 91 ? 28.172 -1.526 -23.898 1.00 52.59 91 SER A O 1
ATOM 695 N N . GLU A 1 92 ? 30.194 -2.357 -24.377 1.00 53.38 92 GLU A N 1
ATOM 696 C CA . GLU A 1 92 ? 29.705 -3.527 -25.127 1.00 53.38 92 GLU A CA 1
ATOM 697 C C . GLU A 1 92 ? 28.647 -4.331 -24.340 1.00 53.38 92 GLU A C 1
ATOM 699 O O . GLU A 1 92 ? 27.662 -4.815 -24.900 1.00 53.38 92 GLU A O 1
ATOM 704 N N . THR A 1 93 ? 28.767 -4.321 -23.011 1.00 47.22 93 THR A N 1
ATOM 705 C CA . THR A 1 93 ? 27.827 -4.871 -22.029 1.00 47.22 93 THR A CA 1
ATOM 706 C C . THR A 1 93 ? 26.415 -4.273 -22.097 1.00 47.22 93 THR A C 1
ATOM 708 O O . THR A 1 93 ? 25.440 -5.001 -21.921 1.00 47.22 93 THR A O 1
ATOM 711 N N . CYS A 1 94 ? 26.277 -2.969 -22.349 1.00 48.59 94 CYS A N 1
ATOM 712 C CA . CYS A 1 94 ? 24.975 -2.308 -22.468 1.00 48.59 94 CYS A CA 1
ATOM 713 C C . CYS A 1 94 ? 24.349 -2.525 -23.856 1.00 48.59 94 CYS A C 1
ATOM 715 O O . CYS A 1 94 ? 23.136 -2.696 -23.959 1.00 48.59 94 CYS A O 1
ATOM 717 N N . ARG A 1 95 ? 25.161 -2.619 -24.921 1.00 55.09 95 ARG A N 1
ATOM 718 C CA . ARG A 1 95 ? 24.676 -2.956 -26.276 1.00 55.09 95 ARG A CA 1
ATOM 719 C C . ARG A 1 95 ? 24.052 -4.354 -26.339 1.00 55.09 95 ARG A C 1
ATOM 721 O O . ARG A 1 95 ? 22.959 -4.508 -26.875 1.00 55.09 95 ARG A O 1
ATOM 728 N N . ALA A 1 96 ? 24.700 -5.350 -25.735 1.00 52.88 96 ALA A N 1
ATOM 729 C CA . ALA A 1 96 ? 24.168 -6.713 -25.645 1.00 52.88 96 ALA A CA 1
ATOM 730 C C . ALA A 1 96 ? 22.877 -6.808 -24.805 1.00 52.88 96 ALA A C 1
ATOM 732 O O . ALA A 1 96 ? 22.059 -7.701 -25.009 1.00 52.88 96 ALA A O 1
ATOM 733 N N . TYR A 1 97 ? 22.685 -5.880 -23.866 1.00 49.16 97 TYR A N 1
ATOM 734 C CA . TYR A 1 97 ? 21.499 -5.817 -23.020 1.00 49.16 97 TYR A CA 1
ATOM 735 C C . TYR A 1 97 ? 20.281 -5.236 -23.764 1.00 49.16 97 TYR A C 1
ATOM 737 O O . TYR A 1 97 ? 19.207 -5.837 -23.737 1.00 49.16 97 TYR A O 1
ATOM 745 N N . PHE A 1 98 ? 20.451 -4.131 -24.503 1.00 52.25 98 PHE A N 1
ATOM 746 C CA . PHE A 1 98 ? 19.372 -3.540 -25.313 1.00 52.25 98 PHE A CA 1
ATOM 747 C C . PHE A 1 98 ? 18.886 -4.459 -26.446 1.00 52.25 98 PHE A C 1
ATOM 749 O O . PHE A 1 98 ? 17.710 -4.417 -26.795 1.00 52.25 98 PHE A O 1
ATOM 756 N N . ALA A 1 99 ? 19.745 -5.340 -26.969 1.00 54.19 99 ALA A N 1
ATOM 757 C CA . ALA A 1 99 ? 19.379 -6.311 -28.004 1.00 54.19 99 ALA A CA 1
ATOM 758 C C . ALA A 1 99 ? 18.332 -7.359 -27.556 1.00 54.19 99 ALA A C 1
ATOM 760 O O . ALA A 1 99 ? 17.705 -7.981 -28.407 1.00 54.19 99 ALA A O 1
ATOM 761 N N . ASN A 1 100 ? 18.120 -7.542 -26.245 1.00 50.47 100 ASN A N 1
ATOM 762 C CA . ASN A 1 100 ? 17.212 -8.554 -25.681 1.00 50.47 100 ASN A CA 1
ATOM 763 C C . ASN A 1 100 ? 15.968 -7.957 -24.988 1.00 50.47 100 ASN A C 1
ATOM 765 O O . ASN A 1 100 ? 15.226 -8.672 -24.311 1.00 50.47 100 ASN A O 1
ATOM 769 N N . ILE A 1 101 ? 15.733 -6.648 -25.124 1.00 52.12 101 ILE A N 1
ATOM 770 C CA . ILE A 1 101 ? 14.730 -5.921 -24.330 1.00 52.12 101 ILE A CA 1
ATOM 771 C C . ILE A 1 101 ? 13.281 -6.340 -24.640 1.00 52.12 101 ILE A C 1
ATOM 773 O O . ILE A 1 101 ? 12.460 -6.422 -23.729 1.00 52.12 101 ILE A O 1
ATOM 777 N N . ASP A 1 102 ? 12.980 -6.705 -25.889 1.00 45.56 102 ASP A N 1
ATOM 778 C CA . ASP A 1 102 ? 11.641 -7.156 -26.300 1.00 45.56 102 ASP A CA 1
ATOM 779 C C . ASP A 1 102 ? 11.300 -8.556 -25.762 1.00 45.56 102 ASP A C 1
ATOM 781 O O . ASP A 1 102 ? 10.147 -8.843 -25.428 1.00 45.56 102 ASP A O 1
ATOM 785 N N . GLN A 1 103 ? 12.306 -9.423 -25.600 1.00 50.59 103 GLN A N 1
ATOM 786 C CA . GLN A 1 103 ? 12.133 -10.738 -24.978 1.00 50.59 103 GLN A CA 1
ATOM 787 C C . GLN A 1 103 ? 11.869 -10.610 -23.471 1.00 50.59 103 GLN A C 1
ATOM 789 O O . GLN A 1 103 ? 11.065 -11.359 -22.916 1.00 50.59 103 GLN A O 1
ATOM 794 N N . LEU A 1 104 ? 12.518 -9.647 -22.812 1.00 47.66 104 LEU A N 1
ATOM 795 C CA . LEU A 1 104 ? 12.276 -9.325 -21.405 1.00 47.66 104 LEU A CA 1
ATOM 796 C C . LEU A 1 104 ? 10.880 -8.718 -21.199 1.00 47.66 104 LEU A C 1
ATOM 798 O O . LEU A 1 104 ? 10.185 -9.145 -20.281 1.00 47.66 104 LEU A O 1
ATOM 802 N N . ARG A 1 105 ? 10.438 -7.825 -22.097 1.00 46.25 105 ARG A N 1
ATOM 803 C CA . ARG A 1 105 ? 9.079 -7.250 -22.100 1.00 46.25 105 ARG A CA 1
ATOM 804 C C . ARG A 1 105 ? 8.004 -8.327 -22.255 1.00 46.25 105 ARG A C 1
ATOM 806 O O . ARG A 1 105 ? 7.137 -8.463 -21.403 1.00 46.25 105 ARG A O 1
ATOM 813 N N . THR A 1 106 ? 8.129 -9.178 -23.274 1.00 44.03 106 THR A N 1
ATOM 814 C CA . THR A 1 106 ? 7.190 -10.294 -23.512 1.00 44.03 106 THR A CA 1
ATOM 815 C C . THR A 1 106 ? 7.114 -11.228 -22.301 1.00 44.03 106 THR A C 1
ATOM 817 O O . THR A 1 106 ? 6.045 -11.711 -21.918 1.00 44.03 106 THR A O 1
ATOM 820 N N . ARG A 1 107 ? 8.267 -11.485 -21.669 1.00 49.03 107 ARG A N 1
ATOM 821 C CA . ARG A 1 107 ? 8.344 -12.337 -20.487 1.00 49.03 107 ARG A CA 1
ATOM 822 C C . ARG A 1 107 ? 7.712 -11.688 -19.266 1.00 49.03 107 ARG A C 1
ATOM 824 O O . ARG A 1 107 ? 7.175 -12.447 -18.482 1.00 49.03 107 ARG A O 1
ATOM 831 N N . ALA A 1 108 ? 7.756 -10.370 -19.101 1.00 43.03 108 ALA A N 1
ATOM 832 C CA . ALA A 1 108 ? 7.093 -9.652 -18.015 1.00 43.03 108 ALA A CA 1
ATOM 833 C C . ALA A 1 108 ? 5.575 -9.499 -18.219 1.00 43.03 108 ALA A C 1
ATOM 835 O O . ALA A 1 108 ? 4.800 -9.674 -17.278 1.00 43.03 108 ALA A O 1
ATOM 836 N N . GLU A 1 109 ? 5.128 -9.278 -19.457 1.00 41.25 109 GLU A N 1
ATOM 837 C CA . GLU A 1 109 ? 3.708 -9.190 -19.819 1.00 41.25 109 GLU A CA 1
ATOM 838 C C . GLU A 1 109 ? 2.954 -10.504 -19.559 1.00 41.25 109 GLU A C 1
ATOM 840 O O . GLU A 1 109 ? 1.892 -10.494 -18.933 1.00 41.25 109 GLU A O 1
ATOM 845 N N . GLY A 1 110 ? 3.527 -11.657 -19.936 1.00 38.69 110 GLY A N 1
ATOM 846 C CA . GLY A 1 110 ? 2.936 -12.988 -19.677 1.00 38.69 110 GLY A CA 1
ATOM 847 C C . GLY A 1 110 ? 2.847 -13.375 -18.193 1.00 38.69 110 GLY A C 1
ATOM 848 O O . GLY A 1 110 ? 2.344 -14.429 -17.817 1.00 38.69 110 GLY A O 1
ATOM 849 N N . LEU A 1 111 ? 3.357 -12.508 -17.341 1.00 45.22 111 LEU A N 1
ATOM 850 C CA . LEU A 1 111 ? 3.737 -12.741 -15.966 1.00 45.22 111 LEU A CA 1
ATOM 851 C C . LEU A 1 111 ? 2.909 -11.767 -15.087 1.00 45.22 111 LEU A C 1
ATOM 853 O O . LEU A 1 111 ? 2.318 -12.191 -14.095 1.00 45.22 111 LEU A O 1
ATOM 857 N N . ARG A 1 112 ? 2.696 -10.524 -15.550 1.00 41.41 112 ARG A N 1
ATOM 858 C CA . ARG A 1 112 ? 1.638 -9.592 -15.109 1.00 41.41 112 ARG A CA 1
ATOM 859 C C . ARG A 1 112 ? 0.226 -10.146 -15.323 1.00 41.41 112 ARG A C 1
ATOM 861 O O . ARG A 1 112 ? -0.650 -9.910 -14.500 1.00 41.41 112 ARG A O 1
ATOM 868 N N . GLN A 1 113 ? 0.006 -10.943 -16.370 1.00 43.44 113 GLN A N 1
ATOM 869 C CA . GLN A 1 113 ? -1.275 -11.635 -16.590 1.00 43.44 113 GLN A CA 1
ATOM 870 C C . GLN A 1 113 ? -1.649 -12.624 -15.468 1.00 43.44 113 GLN A C 1
ATOM 872 O O . GLN A 1 113 ? -2.797 -13.057 -15.393 1.00 43.44 113 GLN A O 1
ATOM 877 N N . LYS A 1 114 ? -0.709 -12.981 -14.581 1.00 54.59 114 LYS A N 1
ATOM 878 C CA . LYS A 1 114 ? -0.913 -13.986 -13.532 1.00 54.59 114 LYS A CA 1
ATOM 879 C C . LYS A 1 114 ? -1.562 -13.445 -12.254 1.00 54.59 114 LYS A C 1
ATOM 881 O O . LYS A 1 114 ? -2.178 -14.223 -11.533 1.00 54.59 114 LYS A O 1
ATOM 886 N N . PHE A 1 115 ? -1.460 -12.142 -11.986 1.00 60.78 115 PHE A N 1
ATOM 887 C CA . PHE A 1 115 ? -2.102 -11.499 -10.838 1.00 60.78 115 PHE A CA 1
ATOM 888 C C . PHE A 1 115 ? -3.054 -10.413 -11.323 1.00 60.78 115 PHE A C 1
ATOM 890 O O . PHE A 1 115 ? -2.635 -9.349 -11.771 1.00 60.78 115 PHE A O 1
ATOM 897 N N . THR A 1 116 ? -4.352 -10.688 -11.225 1.00 75.88 116 THR A N 1
ATOM 898 C CA . THR A 1 116 ? -5.380 -9.656 -11.377 1.00 75.88 116 THR A CA 1
ATOM 899 C C . THR A 1 116 ? -5.714 -9.122 -9.991 1.00 75.88 116 THR A C 1
ATOM 901 O O . THR A 1 116 ? -5.988 -9.904 -9.081 1.00 75.88 116 THR A O 1
ATOM 904 N N . TYR A 1 117 ? -5.656 -7.803 -9.833 1.00 84.06 117 TYR A N 1
ATOM 905 C CA . TYR A 1 117 ? -5.981 -7.119 -8.588 1.00 84.06 117 TYR A CA 1
ATOM 906 C C . TYR A 1 117 ? -7.307 -6.387 -8.742 1.00 84.06 117 TYR A C 1
ATOM 908 O O . TYR A 1 117 ? -7.520 -5.678 -9.729 1.00 84.06 117 TYR A O 1
ATOM 916 N N . GLU A 1 118 ? -8.166 -6.517 -7.739 1.00 89.88 118 GLU A N 1
ATOM 917 C CA . GLU A 1 118 ? -9.226 -5.542 -7.517 1.00 89.88 118 GLU A CA 1
ATOM 918 C C . GLU A 1 118 ? -8.639 -4.285 -6.873 1.00 89.88 118 GLU A C 1
ATOM 920 O O . GLU A 1 118 ? -7.533 -4.307 -6.322 1.00 89.88 118 GLU A O 1
ATOM 925 N N . SER A 1 119 ? -9.368 -3.176 -6.947 1.00 90.94 119 SER A N 1
ATOM 926 C CA . SER A 1 119 ? -8.996 -1.946 -6.260 1.00 90.94 119 SER A CA 1
ATOM 927 C C . SER A 1 119 ? -10.163 -1.379 -5.471 1.00 90.94 119 SER A C 1
ATOM 929 O O . SER A 1 119 ? -11.322 -1.549 -5.846 1.00 90.94 119 SER A O 1
ATOM 931 N N . VAL A 1 120 ? -9.831 -0.699 -4.377 1.00 95.06 120 VAL A N 1
ATOM 932 C CA . VAL A 1 120 ? -10.785 -0.016 -3.503 1.00 95.06 120 VAL A CA 1
ATOM 933 C C . VAL A 1 120 ? -10.414 1.451 -3.332 1.00 95.06 120 VAL A C 1
ATOM 935 O O . VAL A 1 120 ? -9.235 1.816 -3.332 1.00 95.06 120 VAL A O 1
ATOM 938 N N . GLN A 1 121 ? -11.421 2.302 -3.160 1.00 96.31 121 GLN A N 1
ATOM 939 C CA . GLN A 1 121 ? -11.242 3.704 -2.786 1.00 96.31 121 GLN A CA 1
ATOM 940 C C . GLN A 1 121 ? -11.306 3.876 -1.268 1.00 96.31 121 GLN A C 1
ATOM 942 O O . GLN A 1 121 ? -12.283 3.495 -0.622 1.00 96.31 121 GLN A O 1
ATOM 947 N N . LEU A 1 122 ? -10.284 4.515 -0.703 1.00 97.00 122 LEU A N 1
ATOM 948 C CA . LEU A 1 122 ? -10.170 4.824 0.719 1.00 97.00 122 LEU A CA 1
ATOM 949 C C . LEU A 1 122 ? -10.093 6.339 0.932 1.00 97.00 122 LEU A C 1
ATOM 951 O O . LEU A 1 122 ? -9.435 7.046 0.168 1.00 97.00 122 LEU A O 1
ATOM 955 N N . GLU A 1 123 ? -10.710 6.843 1.998 1.00 97.75 123 GLU A N 1
ATOM 956 C CA . GLU A 1 123 ? -10.461 8.185 2.530 1.00 97.75 123 GLU A CA 1
ATOM 957 C C . GLU A 1 123 ? -9.620 8.092 3.803 1.00 97.75 123 GLU A C 1
ATOM 959 O O . GLU A 1 123 ? -9.997 7.449 4.781 1.00 97.75 123 GLU A O 1
ATOM 964 N N . LEU A 1 124 ? -8.474 8.764 3.793 1.00 98.00 124 LEU A N 1
ATOM 965 C CA . LEU A 1 124 ? -7.586 8.910 4.935 1.00 98.00 124 LEU A CA 1
ATOM 966 C C . LEU A 1 124 ? -7.884 10.228 5.640 1.00 98.00 124 LEU A C 1
ATOM 968 O O . LEU A 1 124 ? -7.957 11.272 4.989 1.00 98.00 124 LEU A O 1
ATOM 972 N N . THR A 1 125 ? -7.980 10.193 6.965 1.00 98.00 125 THR A N 1
ATOM 973 C CA . THR A 1 125 ? -8.010 11.389 7.814 1.00 98.00 125 THR A CA 1
ATOM 974 C C . THR A 1 125 ? -6.657 11.548 8.493 1.00 98.00 125 THR A C 1
ATOM 976 O O . THR A 1 125 ? -6.255 10.718 9.310 1.00 98.00 125 THR A O 1
ATOM 979 N N . MET A 1 126 ? -5.944 12.613 8.142 1.00 96.50 126 MET A N 1
ATOM 980 C CA . MET A 1 126 ? -4.644 12.956 8.712 1.00 96.50 126 MET A CA 1
ATOM 981 C C . MET A 1 126 ? -4.804 13.623 10.083 1.00 96.50 126 MET A C 1
ATOM 983 O O . MET A 1 126 ? -5.864 14.148 10.420 1.00 96.50 126 MET A O 1
ATOM 987 N N . LYS A 1 127 ? -3.722 13.671 10.863 1.00 95.25 127 LYS A N 1
ATOM 988 C CA . LYS A 1 127 ? -3.685 14.294 12.199 1.00 95.25 127 LYS A CA 1
ATOM 989 C C . LYS A 1 127 ? -4.153 15.746 12.264 1.00 95.25 127 LYS A C 1
ATOM 991 O O . LYS A 1 127 ? -4.677 16.167 13.287 1.00 95.25 127 LYS A O 1
ATOM 996 N N . ASP A 1 128 ? -3.947 16.511 11.199 1.00 95.62 128 ASP A N 1
ATOM 997 C CA . ASP A 1 128 ? -4.383 17.908 11.104 1.00 95.62 128 ASP A CA 1
ATOM 998 C C . ASP A 1 128 ? -5.825 18.061 10.586 1.00 95.62 128 ASP A C 1
ATOM 1000 O O . ASP A 1 128 ? -6.273 19.174 10.323 1.00 95.62 128 ASP A O 1
ATOM 1004 N N . GLY A 1 129 ? -6.547 16.951 10.417 1.00 95.75 129 GLY A N 1
ATOM 1005 C CA . GLY A 1 129 ? -7.898 16.915 9.866 1.00 95.75 129 GLY A CA 1
ATOM 1006 C C . GLY A 1 129 ? -7.953 16.914 8.337 1.00 95.75 129 GLY A C 1
ATOM 1007 O O . GLY A 1 129 ? -9.046 16.813 7.781 1.00 95.75 129 GLY A O 1
ATOM 1008 N N . THR A 1 130 ? -6.812 16.987 7.638 1.00 96.62 130 THR A N 1
ATOM 1009 C CA . THR A 1 130 ? -6.785 16.889 6.172 1.00 96.62 130 THR A CA 1
ATOM 1010 C C . THR A 1 130 ? -7.322 15.533 5.732 1.00 96.62 130 THR A C 1
ATOM 1012 O O . THR A 1 130 ? -6.888 14.494 6.232 1.00 96.62 130 THR A O 1
ATOM 1015 N N . LYS A 1 131 ? -8.222 15.540 4.749 1.00 97.00 131 LYS A N 1
ATOM 1016 C CA . LYS A 1 131 ? -8.743 14.329 4.116 1.00 97.00 131 LYS A CA 1
ATOM 1017 C C . LYS A 1 131 ? -8.060 14.074 2.781 1.00 97.00 131 LYS A C 1
ATOM 1019 O O . LYS A 1 131 ? -7.840 15.009 2.010 1.00 97.00 131 LYS A O 1
ATOM 1024 N N . LYS A 1 132 ? -7.733 12.815 2.497 1.00 95.94 132 LYS A N 1
ATOM 1025 C CA . LYS A 1 132 ? -7.071 12.417 1.250 1.00 95.94 132 LYS A CA 1
ATOM 1026 C C . LYS A 1 132 ? -7.633 11.105 0.727 1.00 95.94 132 LYS A C 1
ATOM 1028 O O . LYS A 1 132 ? -7.781 10.160 1.490 1.00 95.94 132 LYS A O 1
ATOM 1033 N N . ARG A 1 133 ? -7.907 11.041 -0.577 1.00 96.81 133 ARG A N 1
ATOM 1034 C CA . ARG A 1 133 ? -8.334 9.804 -1.238 1.00 96.81 133 ARG A CA 1
ATOM 1035 C C . ARG A 1 133 ? -7.143 8.992 -1.725 1.00 96.81 133 ARG A C 1
ATOM 1037 O O . ARG A 1 133 ? -6.195 9.563 -2.265 1.00 96.81 133 ARG A O 1
ATOM 1044 N N . VAL A 1 134 ? -7.229 7.680 -1.545 1.00 95.62 134 VAL A N 1
ATOM 1045 C CA . VAL A 1 134 ? -6.251 6.696 -2.006 1.00 95.62 134 VAL A CA 1
ATOM 1046 C C . VAL A 1 134 ? -6.974 5.570 -2.733 1.00 95.62 134 VAL A C 1
ATOM 1048 O O . VAL A 1 134 ? -7.977 5.061 -2.243 1.00 95.62 134 VAL A O 1
ATOM 1051 N N . THR A 1 135 ? -6.448 5.171 -3.885 1.00 94.62 135 THR A N 1
ATOM 1052 C CA . THR A 1 135 ? -6.846 3.949 -4.585 1.00 94.62 135 THR A CA 1
ATOM 1053 C C . THR A 1 135 ? -5.878 2.838 -4.204 1.00 94.62 135 THR A C 1
ATOM 1055 O O . THR A 1 135 ? -4.690 2.932 -4.503 1.00 94.62 135 THR A O 1
ATOM 1058 N N . ALA A 1 136 ? -6.366 1.803 -3.526 1.00 95.62 136 ALA A N 1
ATOM 1059 C CA . ALA A 1 136 ? -5.538 0.699 -3.059 1.00 95.62 136 ALA A CA 1
ATOM 1060 C C . ALA A 1 136 ? -5.834 -0.583 -3.841 1.00 95.62 136 ALA A C 1
ATOM 1062 O O . ALA A 1 136 ? -6.996 -0.955 -3.980 1.00 95.62 136 ALA A O 1
ATOM 1063 N N . LEU A 1 137 ? -4.795 -1.264 -4.328 1.00 93.94 137 LEU A N 1
ATOM 1064 C CA . LEU A 1 137 ? -4.918 -2.622 -4.867 1.00 93.94 137 LEU A CA 1
ATOM 1065 C C . LEU A 1 137 ? -5.167 -3.618 -3.732 1.00 93.94 137 LEU A C 1
ATOM 1067 O O . LEU A 1 137 ? -4.579 -3.481 -2.664 1.00 93.94 137 LEU A O 1
ATOM 1071 N N . VAL A 1 138 ? -6.001 -4.628 -3.959 1.00 94.31 138 VAL A N 1
ATOM 1072 C CA . VAL A 1 138 ? -6.384 -5.601 -2.927 1.00 94.31 138 VAL A CA 1
ATOM 1073 C C . VAL A 1 138 ? -5.526 -6.862 -3.018 1.00 94.31 138 VAL A C 1
ATOM 1075 O O . VAL A 1 138 ? -5.536 -7.563 -4.029 1.00 94.31 138 VAL A O 1
ATOM 1078 N N . ALA A 1 139 ? -4.799 -7.160 -1.943 1.00 91.62 139 ALA A N 1
ATOM 1079 C CA . ALA A 1 139 ? -4.061 -8.400 -1.732 1.00 91.62 139 ALA A CA 1
ATOM 1080 C C . ALA A 1 139 ? -4.835 -9.310 -0.763 1.00 91.62 139 ALA A C 1
ATOM 1082 O O . ALA A 1 139 ? -4.618 -9.287 0.449 1.00 91.62 139 ALA A O 1
ATOM 1083 N N . ASP A 1 140 ? -5.763 -10.082 -1.319 1.00 91.81 140 ASP A N 1
ATOM 1084 C CA . ASP A 1 140 ? -6.726 -10.959 -0.640 1.00 91.81 140 ASP A CA 1
ATOM 1085 C C . ASP A 1 140 ? -6.328 -12.442 -0.621 1.00 91.81 140 ASP A C 1
ATOM 1087 O O . ASP A 1 140 ? -6.947 -13.231 0.082 1.00 91.81 140 ASP A O 1
ATOM 1091 N N . ASP A 1 141 ? -5.270 -12.834 -1.326 1.00 84.12 141 ASP A N 1
ATOM 1092 C CA . ASP A 1 141 ? -4.719 -14.190 -1.275 1.00 84.12 141 ASP A CA 1
ATOM 1093 C C . ASP A 1 141 ? -3.257 -14.194 -0.806 1.00 84.12 141 ASP A C 1
ATOM 1095 O O . ASP A 1 141 ? -2.546 -13.185 -0.885 1.00 84.12 141 ASP A O 1
ATOM 1099 N N . ASP A 1 142 ? -2.792 -15.343 -0.312 1.00 80.00 142 ASP A N 1
ATOM 1100 C CA . ASP A 1 142 ? -1.419 -15.524 0.175 1.00 80.00 142 ASP A CA 1
ATOM 1101 C C . ASP A 1 142 ? -0.359 -15.095 -0.844 1.00 80.00 142 ASP A C 1
ATOM 1103 O O . ASP A 1 142 ? 0.657 -14.502 -0.480 1.00 80.00 142 ASP A O 1
ATOM 1107 N N . ALA A 1 143 ? -0.574 -15.378 -2.130 1.00 77.50 143 ALA A N 1
ATOM 1108 C CA . ALA A 1 143 ? 0.408 -15.068 -3.156 1.00 77.50 143 ALA A CA 1
ATOM 1109 C C . ALA A 1 143 ? 0.518 -13.552 -3.382 1.00 77.50 143 ALA A C 1
ATOM 1111 O O . ALA A 1 143 ? 1.634 -13.037 -3.485 1.00 77.50 143 ALA A O 1
ATOM 1112 N N . LYS A 1 144 ? -0.607 -12.829 -3.381 1.00 81.12 144 LYS A N 1
ATOM 1113 C CA . LYS A 1 144 ? -0.643 -11.363 -3.437 1.00 81.12 144 LYS A CA 1
ATOM 1114 C C . LYS A 1 144 ? -0.060 -10.736 -2.172 1.00 81.12 144 LYS A C 1
ATOM 1116 O O . LYS A 1 144 ? 0.707 -9.783 -2.290 1.00 81.12 144 LYS A O 1
ATOM 1121 N N . ARG A 1 145 ? -0.362 -11.272 -0.982 1.00 87.81 145 ARG A N 1
ATOM 1122 C CA . ARG A 1 145 ? 0.183 -10.768 0.294 1.00 87.81 145 ARG A CA 1
ATOM 1123 C C . ARG A 1 145 ? 1.694 -10.980 0.403 1.00 87.81 145 ARG A C 1
ATOM 1125 O O . ARG A 1 145 ? 2.402 -10.092 0.855 1.00 87.81 145 ARG A O 1
ATOM 1132 N N . VAL A 1 146 ? 2.208 -12.127 -0.038 1.00 80.94 146 VAL A N 1
ATOM 1133 C CA . VAL A 1 146 ? 3.659 -12.381 -0.071 1.00 80.94 146 VAL A CA 1
ATOM 1134 C C . VAL A 1 146 ? 4.357 -11.487 -1.096 1.00 80.94 146 VAL A C 1
ATOM 1136 O O . VAL A 1 146 ? 5.489 -11.071 -0.863 1.00 80.94 146 VAL A O 1
ATOM 1139 N N . GLN A 1 147 ? 3.704 -11.196 -2.225 1.00 79.56 147 GLN A N 1
ATOM 1140 C CA . GLN A 1 147 ? 4.254 -10.299 -3.240 1.00 79.56 147 GLN A CA 1
ATOM 1141 C C . GLN A 1 147 ? 4.325 -8.849 -2.743 1.00 79.56 147 GLN A C 1
ATOM 1143 O O . GLN A 1 147 ? 5.353 -8.195 -2.924 1.00 79.56 147 GLN A O 1
ATOM 1148 N N . GLY A 1 148 ? 3.239 -8.348 -2.148 1.00 87.12 148 GLY A N 1
ATOM 1149 C CA . GLY A 1 148 ? 3.134 -6.968 -1.683 1.00 87.12 148 GLY A CA 1
ATOM 1150 C C . GLY A 1 148 ? 3.563 -5.945 -2.742 1.00 87.12 148 GLY A C 1
ATOM 1151 O O . GLY A 1 148 ? 3.324 -6.117 -3.941 1.00 87.12 148 GLY A O 1
ATOM 1152 N N . LEU A 1 149 ? 4.259 -4.898 -2.293 1.00 84.56 149 LEU A N 1
ATOM 1153 C CA . LEU A 1 149 ? 4.910 -3.900 -3.149 1.00 84.56 149 LEU A CA 1
ATOM 1154 C C . LEU A 1 149 ? 6.404 -4.189 -3.407 1.00 84.56 149 LEU A C 1
ATOM 1156 O O . LEU A 1 149 ? 7.141 -3.301 -3.848 1.00 84.56 149 LEU A O 1
ATOM 1160 N N . SER A 1 150 ? 6.885 -5.414 -3.158 1.00 77.00 150 SER A N 1
ATOM 1161 C CA . SER A 1 150 ? 8.289 -5.761 -3.405 1.00 77.00 150 SER A CA 1
ATOM 1162 C C . SER A 1 150 ? 8.652 -5.539 -4.873 1.00 77.00 150 SER A C 1
ATOM 1164 O O . SER A 1 150 ? 7.909 -5.909 -5.785 1.00 77.00 150 SER A O 1
ATOM 1166 N N . TYR A 1 151 ? 9.816 -4.926 -5.094 1.00 68.88 151 TYR A N 1
ATOM 1167 C CA . TYR A 1 151 ? 10.331 -4.533 -6.407 1.00 68.88 151 TYR A CA 1
ATOM 1168 C C . TYR A 1 151 ? 9.458 -3.545 -7.197 1.00 68.88 151 TYR A C 1
ATOM 1170 O O . TYR A 1 151 ? 9.788 -3.247 -8.344 1.00 68.88 151 TYR A O 1
ATOM 1178 N N . VAL A 1 152 ? 8.393 -2.986 -6.605 1.00 70.06 152 VAL A N 1
ATOM 1179 C CA . VAL A 1 152 ? 7.638 -1.883 -7.211 1.00 70.06 152 VAL A CA 1
ATOM 1180 C C . VAL A 1 152 ? 8.500 -0.618 -7.133 1.00 70.06 152 VAL A C 1
ATOM 1182 O O . VAL A 1 152 ? 8.832 -0.168 -6.035 1.00 70.06 152 VAL A O 1
ATOM 1185 N N . PRO A 1 153 ? 8.906 -0.036 -8.274 1.00 56.25 153 PRO A N 1
ATOM 1186 C CA . PRO A 1 153 ? 9.919 1.019 -8.293 1.00 56.25 153 PRO A CA 1
ATOM 1187 C C . PRO A 1 153 ? 9.357 2.406 -7.997 1.00 56.25 153 PRO A C 1
ATOM 1189 O O . PRO A 1 153 ? 10.104 3.305 -7.618 1.00 56.25 153 PRO A O 1
ATOM 1192 N N . ALA A 1 154 ? 8.060 2.598 -8.219 1.00 63.59 154 ALA A N 1
ATOM 1193 C CA . ALA A 1 154 ? 7.355 3.825 -7.909 1.00 63.59 154 ALA A CA 1
ATOM 1194 C C . ALA A 1 154 ? 5.860 3.541 -7.770 1.00 63.59 154 ALA A C 1
ATOM 1196 O O . ALA A 1 154 ? 5.325 2.635 -8.409 1.00 63.59 154 ALA A O 1
ATOM 1197 N N . MET A 1 155 ? 5.200 4.370 -6.972 1.00 79.62 155 MET A N 1
ATOM 1198 C CA . MET A 1 155 ? 3.760 4.367 -6.769 1.00 79.62 155 MET A CA 1
ATOM 1199 C C . MET A 1 155 ? 3.285 5.813 -6.662 1.00 79.62 155 MET A C 1
ATOM 1201 O O . MET A 1 155 ? 3.982 6.670 -6.107 1.00 79.62 155 MET A O 1
ATOM 1205 N N . GLY A 1 156 ? 2.116 6.101 -7.224 1.00 78.81 156 GLY A N 1
ATOM 1206 C CA . GLY A 1 156 ? 1.500 7.414 -7.146 1.00 78.81 156 GLY A CA 1
ATOM 1207 C C . GLY A 1 156 ? 1.238 7.836 -5.698 1.00 78.81 156 GLY A C 1
ATOM 1208 O O . GLY A 1 156 ? 0.993 7.023 -4.811 1.00 78.81 156 GLY A O 1
ATOM 1209 N N . ALA A 1 157 ? 1.224 9.145 -5.443 1.00 84.50 157 ALA A N 1
ATOM 1210 C CA . ALA A 1 157 ? 1.023 9.683 -4.092 1.00 84.50 157 ALA A CA 1
ATOM 1211 C C . ALA A 1 157 ? -0.355 9.352 -3.473 1.00 84.50 157 ALA A C 1
ATOM 1213 O O . ALA A 1 157 ? -0.548 9.552 -2.268 1.00 84.50 157 ALA A O 1
ATOM 1214 N N . ASN A 1 158 ? -1.302 8.903 -4.302 1.00 90.31 158 ASN A N 1
ATOM 1215 C CA . ASN A 1 158 ? -2.669 8.517 -3.947 1.00 90.31 158 ASN A CA 1
ATOM 1216 C C . ASN A 1 158 ? -2.930 7.035 -4.261 1.00 90.31 158 ASN A C 1
ATOM 1218 O O . ASN A 1 158 ? -4.078 6.638 -4.434 1.00 90.31 158 ASN A O 1
ATOM 1222 N N . GLU A 1 159 ? -1.877 6.239 -4.389 1.00 88.50 159 GLU A N 1
ATOM 1223 C CA . GLU A 1 159 ? -1.963 4.805 -4.633 1.00 88.50 159 GLU A CA 1
ATOM 1224 C C . GLU A 1 159 ? -1.477 4.041 -3.399 1.00 88.50 159 GLU A C 1
ATOM 1226 O O . GLU A 1 159 ? -0.748 4.578 -2.555 1.00 88.50 159 GLU A O 1
ATOM 1231 N N . GLY A 1 160 ? -1.921 2.796 -3.276 1.00 94.38 160 GLY A N 1
ATOM 1232 C CA . GLY A 1 160 ? -1.544 1.921 -2.178 1.00 94.38 160 GLY A CA 1
ATOM 1233 C C . GLY A 1 160 ? -1.855 0.459 -2.449 1.00 94.38 160 GLY A C 1
ATOM 1234 O O . GLY A 1 160 ? -2.357 0.088 -3.513 1.00 94.38 160 GLY A O 1
ATOM 1235 N N . MET A 1 161 ? -1.604 -0.365 -1.442 1.00 95.88 161 MET A N 1
ATOM 1236 C CA . MET A 1 161 ? -2.019 -1.759 -1.401 1.00 95.88 161 MET A CA 1
ATOM 1237 C C . MET A 1 161 ? -2.683 -2.061 -0.061 1.00 95.88 161 MET A C 1
ATOM 1239 O O . MET A 1 161 ? -2.157 -1.723 0.998 1.00 95.88 161 MET A O 1
ATOM 1243 N N . LEU A 1 162 ? -3.853 -2.689 -0.119 1.00 97.38 162 LEU A N 1
ATOM 1244 C CA . LEU A 1 162 ? -4.606 -3.170 1.023 1.00 97.38 162 LEU A CA 1
ATOM 1245 C C . LEU A 1 162 ? -4.449 -4.687 1.116 1.00 97.38 162 LEU A C 1
ATOM 1247 O O . LEU A 1 162 ? -4.944 -5.430 0.272 1.00 97.38 162 LEU A O 1
ATOM 1251 N N . PHE A 1 163 ? -3.792 -5.139 2.170 1.00 95.94 163 PHE A N 1
ATOM 1252 C CA . PHE A 1 163 ? -3.672 -6.543 2.521 1.00 95.94 163 PHE A CA 1
ATOM 1253 C C . PHE A 1 163 ? -4.908 -6.940 3.316 1.00 95.94 163 PHE A C 1
ATOM 1255 O O . PHE A 1 163 ? -5.195 -6.335 4.351 1.00 95.94 163 PHE A O 1
ATOM 1262 N N . VAL A 1 164 ? -5.621 -7.953 2.833 1.00 95.31 164 VAL A N 1
ATOM 1263 C CA . VAL A 1 164 ? -6.822 -8.491 3.468 1.00 95.31 164 VAL A CA 1
ATOM 1264 C C . VAL A 1 164 ? -6.495 -9.877 3.985 1.00 95.31 164 VAL A C 1
ATOM 1266 O O . VAL A 1 164 ? -6.116 -10.767 3.222 1.00 95.31 164 VAL A O 1
ATOM 1269 N N . PHE A 1 165 ? -6.608 -10.046 5.296 1.00 93.50 165 PHE A N 1
ATOM 1270 C CA . PHE A 1 165 ? -6.391 -11.332 5.941 1.00 93.50 165 PHE A CA 1
ATOM 1271 C C . PHE A 1 165 ? -7.726 -12.076 6.067 1.00 93.50 165 PHE A C 1
ATOM 1273 O O . PHE A 1 165 ? -8.765 -11.419 6.148 1.00 93.50 165 PHE A O 1
ATOM 1280 N N . PRO A 1 166 ? -7.736 -13.420 6.036 1.00 90.56 166 PRO A N 1
ATOM 1281 C CA . PRO A 1 166 ? -8.953 -14.204 6.259 1.00 90.56 166 PRO A CA 1
ATOM 1282 C C . PRO A 1 166 ? -9.470 -14.050 7.696 1.00 90.56 166 PRO A C 1
ATOM 1284 O O . PRO A 1 166 ? -10.665 -13.870 7.918 1.00 90.56 166 PRO A O 1
ATOM 1287 N N . ASP A 1 167 ? -8.556 -14.027 8.667 1.00 91.31 167 ASP A N 1
ATOM 1288 C CA . ASP A 1 167 ? -8.859 -13.997 10.096 1.00 91.31 167 ASP A CA 1
ATOM 1289 C C . ASP A 1 167 ? -8.312 -12.737 10.776 1.00 91.31 167 ASP A C 1
ATOM 1291 O O . ASP A 1 167 ? -7.334 -12.134 10.327 1.00 91.31 167 ASP A O 1
ATOM 1295 N N . VAL A 1 168 ? -8.920 -12.376 11.910 1.00 93.19 168 VAL A N 1
ATOM 1296 C CA . VAL A 1 168 ? -8.395 -11.332 12.797 1.00 93.19 168 VAL A CA 1
ATOM 1297 C C . VAL A 1 168 ? -7.104 -11.831 13.445 1.00 93.19 168 VAL A C 1
ATOM 1299 O O . VAL A 1 168 ? -7.099 -12.804 14.200 1.00 93.19 168 VAL A O 1
ATOM 1302 N N . MET A 1 169 ? -6.016 -11.108 13.210 1.00 91.38 169 MET A N 1
ATOM 1303 C CA . MET A 1 169 ? -4.682 -11.426 13.706 1.00 91.38 169 MET A CA 1
ATOM 1304 C C . MET A 1 169 ? -4.314 -10.520 14.881 1.00 91.38 169 MET A C 1
ATOM 1306 O O . MET A 1 169 ? -4.526 -9.311 14.833 1.00 91.38 169 MET A O 1
ATOM 1310 N N . LYS A 1 170 ? -3.722 -11.091 15.936 1.00 87.19 170 LYS A N 1
ATOM 1311 C CA . LYS A 1 170 ? -3.220 -10.324 17.098 1.00 87.19 170 LYS A CA 1
ATOM 1312 C C . LYS A 1 170 ? -1.756 -9.931 16.981 1.00 87.19 170 LYS A C 1
ATOM 1314 O O . LYS A 1 170 ? -1.328 -8.944 17.578 1.00 87.19 170 LYS A O 1
ATOM 1319 N N . ASP A 1 171 ? -1.003 -10.717 16.223 1.00 85.12 171 ASP A N 1
ATOM 1320 C CA . ASP A 1 171 ? 0.416 -10.524 15.996 1.00 85.12 171 ASP A CA 1
ATOM 1321 C C . ASP A 1 171 ? 0.679 -10.576 14.496 1.00 85.12 171 ASP A C 1
ATOM 1323 O O . ASP A 1 171 ? 0.276 -11.518 13.813 1.00 85.12 171 ASP A O 1
ATOM 1327 N N . MET A 1 172 ? 1.345 -9.546 13.982 1.00 85.75 172 MET A N 1
ATOM 1328 C CA . MET A 1 172 ? 1.693 -9.437 12.571 1.00 85.75 172 MET A CA 1
ATOM 1329 C C . MET A 1 172 ? 3.096 -8.873 12.422 1.00 85.75 172 MET A C 1
ATOM 1331 O O . MET A 1 172 ? 3.554 -8.062 13.229 1.00 85.75 172 MET A O 1
ATOM 1335 N N . ALA A 1 173 ? 3.780 -9.304 11.373 1.00 84.38 173 ALA A N 1
ATOM 1336 C CA . ALA A 1 173 ? 5.112 -8.842 11.043 1.00 84.38 173 ALA A CA 1
ATOM 1337 C C . ALA A 1 173 ? 5.165 -8.546 9.552 1.00 84.38 173 ALA A C 1
ATOM 1339 O O . ALA A 1 173 ? 4.927 -9.433 8.738 1.00 84.38 173 ALA A O 1
ATOM 1340 N N . PHE A 1 174 ? 5.503 -7.309 9.215 1.00 88.44 174 PHE A N 1
ATOM 1341 C CA . PHE A 1 174 ? 5.872 -6.929 7.857 1.00 88.44 174 PHE A CA 1
ATOM 1342 C C . PHE A 1 174 ? 7.368 -6.645 7.812 1.00 88.44 174 PHE A C 1
ATOM 1344 O O . PHE A 1 174 ? 7.985 -6.331 8.830 1.00 88.44 174 PHE A O 1
ATOM 1351 N N . HIS A 1 175 ? 7.964 -6.744 6.633 1.00 84.25 175 HIS A N 1
ATOM 1352 C CA . HIS A 1 175 ? 9.349 -6.357 6.413 1.00 84.25 175 HIS A CA 1
ATOM 1353 C C . HIS A 1 175 ? 9.464 -5.575 5.114 1.00 84.25 175 HIS A C 1
ATOM 1355 O O . HIS A 1 175 ? 8.780 -5.862 4.136 1.00 84.25 175 HIS A O 1
ATOM 1361 N N . MET A 1 176 ? 10.414 -4.652 5.068 1.00 86.94 176 MET A N 1
ATOM 1362 C CA . MET A 1 176 ? 10.715 -3.876 3.864 1.00 86.94 176 MET A CA 1
ATOM 1363 C C . MET A 1 176 ? 11.781 -4.559 2.990 1.00 86.94 176 MET A C 1
ATOM 1365 O O . MET A 1 176 ? 12.545 -3.893 2.282 1.00 86.94 176 MET A O 1
ATOM 1369 N N . LYS A 1 177 ? 11.880 -5.896 3.068 1.00 78.38 177 LYS A N 1
ATOM 1370 C CA . LYS A 1 177 ? 12.768 -6.693 2.216 1.00 78.38 177 LYS A CA 1
ATOM 1371 C C . LYS A 1 177 ? 12.364 -6.470 0.760 1.00 78.38 177 LYS A C 1
ATOM 1373 O O . LYS A 1 177 ? 11.186 -6.553 0.425 1.00 78.38 177 LYS A O 1
ATOM 1378 N N . ASP A 1 178 ? 13.346 -6.159 -0.079 1.00 73.38 178 ASP A N 1
ATOM 1379 C CA . ASP A 1 178 ? 13.164 -5.976 -1.522 1.00 73.38 178 ASP A CA 1
ATOM 1380 C C . ASP A 1 178 ? 12.262 -4.798 -1.955 1.00 73.38 178 ASP A C 1
ATOM 1382 O O . ASP A 1 178 ? 11.904 -4.676 -3.127 1.00 73.38 178 ASP A O 1
ATOM 1386 N N . MET A 1 179 ? 11.910 -3.891 -1.040 1.00 76.06 179 MET A N 1
ATOM 1387 C CA . MET A 1 179 ? 11.178 -2.666 -1.383 1.00 76.06 179 MET A CA 1
ATOM 1388 C C . MET A 1 179 ? 12.097 -1.680 -2.108 1.00 76.06 179 MET A C 1
ATOM 1390 O O . MET A 1 179 ? 13.269 -1.569 -1.766 1.00 76.06 179 MET A O 1
ATOM 1394 N N . LEU A 1 180 ? 11.601 -0.927 -3.088 1.00 75.50 180 LEU A N 1
ATOM 1395 C CA . LEU A 1 180 ? 12.414 0.080 -3.801 1.00 75.50 180 LEU A CA 1
ATOM 1396 C C . LEU A 1 180 ? 12.045 1.520 -3.431 1.00 75.50 180 LEU A C 1
ATOM 1398 O O . LEU A 1 180 ? 12.691 2.465 -3.878 1.00 75.50 180 LEU A O 1
ATOM 1402 N N . MET A 1 181 ? 11.030 1.687 -2.585 1.00 76.81 181 MET A N 1
ATOM 1403 C CA . MET A 1 181 ? 10.522 2.977 -2.139 1.00 76.81 181 MET A CA 1
ATOM 1404 C C . MET A 1 181 ? 10.148 2.927 -0.652 1.00 76.81 181 MET A C 1
ATOM 1406 O O . MET A 1 181 ? 9.813 1.853 -0.142 1.00 76.81 181 MET A O 1
ATOM 1410 N N . PRO A 1 182 ? 10.228 4.061 0.066 1.00 87.25 182 PRO A N 1
ATOM 1411 C CA . PRO A 1 182 ? 9.716 4.146 1.425 1.00 87.25 182 PRO A CA 1
ATOM 1412 C C . PRO A 1 182 ? 8.187 4.094 1.438 1.00 87.25 182 PRO A C 1
ATOM 1414 O O . PRO A 1 182 ? 7.551 4.546 0.487 1.00 87.25 182 PRO A O 1
ATOM 1417 N N . LEU A 1 183 ? 7.606 3.594 2.529 1.00 93.56 183 LEU A N 1
ATOM 1418 C CA . LEU A 1 183 ? 6.155 3.439 2.683 1.00 93.56 183 LEU A CA 1
ATOM 1419 C C . LEU A 1 183 ? 5.684 3.903 4.062 1.00 93.56 183 LEU A C 1
ATOM 1421 O O . LEU A 1 183 ? 6.411 3.783 5.049 1.00 93.56 183 LEU A O 1
ATOM 1425 N N . ASP A 1 184 ? 4.446 4.381 4.143 1.00 95.31 184 ASP A N 1
ATOM 1426 C CA . ASP A 1 184 ? 3.701 4.349 5.399 1.00 95.31 184 ASP A CA 1
ATOM 1427 C C . ASP A 1 184 ? 2.924 3.024 5.451 1.00 95.31 184 ASP A C 1
ATOM 1429 O O . ASP A 1 184 ? 2.166 2.711 4.533 1.00 95.31 184 ASP A O 1
ATOM 1433 N N . ILE A 1 185 ? 3.116 2.251 6.523 1.00 96.00 185 ILE A N 1
ATOM 1434 C CA . ILE A 1 185 ? 2.418 0.981 6.771 1.00 96.00 185 ILE A CA 1
ATOM 1435 C C . ILE A 1 185 ? 1.453 1.173 7.928 1.00 96.00 185 ILE A C 1
ATOM 1437 O O . ILE A 1 185 ? 1.875 1.527 9.031 1.00 96.00 185 ILE A O 1
ATOM 1441 N N . ILE A 1 186 ? 0.168 0.932 7.696 1.00 96.75 186 ILE A N 1
ATOM 1442 C CA . ILE A 1 186 ? -0.906 1.207 8.650 1.00 96.75 186 ILE A CA 1
ATOM 1443 C C . ILE A 1 186 ? -1.654 -0.092 8.941 1.00 96.75 186 ILE A C 1
ATOM 1445 O O . ILE A 1 186 ? -2.281 -0.672 8.062 1.00 96.75 186 ILE A O 1
ATOM 1449 N N . TYR A 1 187 ? -1.611 -0.531 10.194 1.00 96.75 187 TYR A N 1
ATOM 1450 C CA . TYR A 1 187 ? -2.362 -1.680 10.687 1.00 96.75 187 TYR A CA 1
ATOM 1451 C C . TYR A 1 187 ? -3.774 -1.241 11.073 1.00 96.75 187 TYR A C 1
ATOM 1453 O O . TYR A 1 187 ? -3.933 -0.287 11.843 1.00 96.75 187 TYR A O 1
ATOM 1461 N N . LEU A 1 188 ? -4.782 -1.949 10.567 1.00 96.56 188 LEU A N 1
ATOM 1462 C CA . LEU A 1 188 ? -6.194 -1.598 10.688 1.00 96.56 188 LEU A CA 1
ATOM 1463 C C . LEU A 1 188 ? -6.998 -2.744 11.311 1.00 9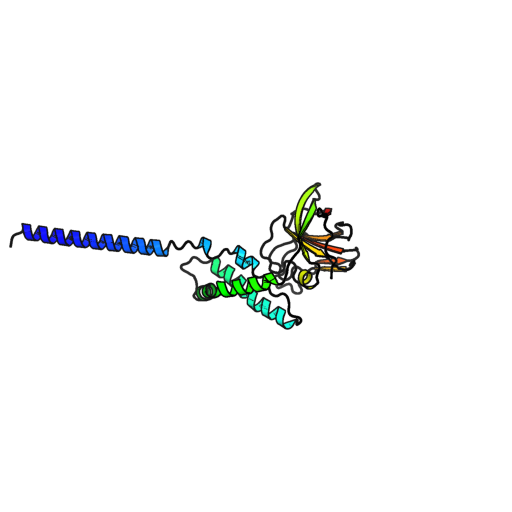6.56 188 LEU A C 1
ATOM 1465 O O . LEU A 1 188 ? -6.848 -3.913 10.944 1.00 96.56 188 LEU A O 1
ATOM 1469 N N . THR A 1 189 ? -7.905 -2.401 12.224 1.00 95.69 189 THR A N 1
ATOM 1470 C CA . THR A 1 189 ? -8.927 -3.348 12.694 1.00 95.69 189 THR A CA 1
ATOM 1471 C C . THR A 1 189 ? -9.924 -3.677 11.578 1.00 95.69 189 THR A C 1
ATOM 1473 O O . THR A 1 189 ? -9.986 -2.988 10.557 1.00 95.69 189 THR A O 1
ATOM 1476 N N . LYS A 1 190 ? -10.784 -4.679 11.806 1.00 94.44 190 LYS A N 1
ATOM 1477 C CA . LYS A 1 190 ? -11.935 -4.975 10.932 1.00 94.44 190 LYS A CA 1
ATOM 1478 C C . LYS A 1 190 ? -12.882 -3.778 10.726 1.00 94.44 190 LYS A C 1
ATOM 1480 O O . LYS A 1 190 ? -13.558 -3.708 9.706 1.00 94.44 190 LYS A O 1
ATOM 1485 N N . ASP A 1 191 ? -12.896 -2.842 11.678 1.00 94.50 191 ASP A N 1
ATOM 1486 C CA . ASP A 1 191 ? -13.741 -1.643 11.691 1.00 94.50 191 ASP A CA 1
ATOM 1487 C C . ASP A 1 191 ? -13.006 -0.414 11.119 1.00 94.50 191 ASP A C 1
ATOM 1489 O O . ASP A 1 191 ? -13.398 0.722 11.379 1.00 94.50 191 ASP A O 1
ATOM 1493 N N . TRP A 1 192 ? -11.921 -0.627 10.361 1.00 95.38 192 TRP A N 1
ATOM 1494 C CA . TRP A 1 192 ? -11.123 0.415 9.695 1.00 95.38 192 TRP A CA 1
ATOM 1495 C C . TRP A 1 192 ? -10.392 1.384 10.627 1.00 95.38 192 TRP A C 1
ATOM 1497 O O . TRP A 1 192 ? -9.949 2.454 10.208 1.00 95.38 192 TRP A O 1
ATOM 1507 N N . VAL A 1 193 ? -10.208 1.004 11.890 1.00 95.94 193 VAL A N 1
ATOM 1508 C CA . VAL A 1 193 ? -9.523 1.846 12.872 1.00 95.94 193 VAL A CA 1
ATOM 1509 C C . VAL A 1 193 ? -8.011 1.615 12.790 1.00 95.94 193 VAL A C 1
ATOM 1511 O O . VAL A 1 193 ? -7.568 0.481 12.999 1.00 95.94 193 VAL A O 1
ATOM 1514 N N . PRO A 1 194 ? -7.192 2.658 12.547 1.00 96.12 194 PRO A N 1
ATOM 1515 C CA . PRO A 1 194 ? -5.742 2.564 12.677 1.00 96.12 194 PRO A CA 1
ATOM 1516 C C . PRO A 1 194 ? -5.340 2.228 14.107 1.00 96.12 194 PRO A C 1
ATOM 1518 O O . PRO A 1 194 ? -5.649 2.961 15.044 1.00 96.12 194 PRO A O 1
ATOM 1521 N N . VAL A 1 195 ? -4.620 1.121 14.276 1.00 94.88 195 VAL A N 1
ATOM 1522 C CA . VAL A 1 195 ? -4.121 0.686 15.589 1.00 94.88 195 VAL A CA 1
ATOM 1523 C C . VAL A 1 195 ? -2.619 0.848 15.741 1.00 94.88 195 VAL A C 1
ATOM 1525 O O . VAL A 1 195 ? -2.128 0.848 16.867 1.00 94.88 195 VAL A O 1
ATOM 1528 N N . GLN A 1 196 ? -1.877 0.933 14.640 1.00 93.56 196 GLN A N 1
ATOM 1529 C CA . GLN A 1 196 ? -0.451 1.249 14.623 1.00 93.56 196 GLN A CA 1
ATOM 1530 C C . GLN A 1 196 ? -0.056 1.682 13.214 1.00 93.56 196 GLN A C 1
ATOM 1532 O O . GLN A 1 196 ? -0.546 1.122 12.237 1.00 93.56 196 GLN A O 1
ATOM 1537 N N . SER A 1 197 ? 0.868 2.634 13.108 1.00 93.31 197 SER A N 1
ATOM 1538 C CA . SER A 1 197 ? 1.466 3.010 11.830 1.00 93.31 197 SER A CA 1
ATOM 1539 C C . SER A 1 197 ? 2.983 3.076 11.932 1.00 93.31 197 SER A C 1
ATOM 1541 O O . SER A 1 197 ? 3.505 3.665 12.881 1.00 93.31 197 SER A O 1
ATOM 1543 N N . PHE A 1 198 ? 3.679 2.551 10.933 1.00 94.00 198 PHE A N 1
ATOM 1544 C CA . PHE A 1 198 ? 5.099 2.794 10.708 1.00 94.00 198 PHE A CA 1
ATOM 1545 C C . PHE A 1 198 ? 5.222 3.780 9.560 1.00 94.00 198 PHE A C 1
ATOM 1547 O O . PHE A 1 198 ? 4.877 3.454 8.429 1.00 94.00 198 PHE A O 1
ATOM 1554 N N . ARG A 1 199 ? 5.667 5.000 9.861 1.00 93.62 199 ARG A N 1
ATOM 1555 C CA . ARG A 1 199 ? 5.815 6.044 8.847 1.00 93.62 199 ARG A CA 1
ATOM 1556 C C . ARG A 1 199 ? 7.199 6.019 8.236 1.00 93.62 199 ARG A C 1
ATOM 1558 O O . ARG A 1 199 ? 8.174 5.846 8.968 1.00 93.62 199 ARG A O 1
ATOM 1565 N N . ASN A 1 200 ? 7.269 6.285 6.936 1.00 90.06 200 ASN A N 1
ATOM 1566 C CA . ASN A 1 200 ? 8.512 6.340 6.177 1.00 90.06 200 ASN A CA 1
ATOM 1567 C C . ASN A 1 200 ? 9.400 5.111 6.450 1.00 90.06 200 ASN A C 1
ATOM 1569 O O . ASN A 1 200 ? 10.603 5.237 6.684 1.00 90.06 200 ASN A O 1
ATOM 1573 N N . ALA A 1 201 ? 8.783 3.926 6.489 1.00 88.94 201 ALA A N 1
ATOM 1574 C CA . ALA A 1 201 ? 9.483 2.661 6.594 1.00 88.94 201 ALA A CA 1
ATOM 1575 C C . ALA A 1 201 ? 10.443 2.548 5.407 1.00 88.94 201 ALA A C 1
ATOM 1577 O O . ALA A 1 201 ? 10.042 2.735 4.260 1.00 88.94 201 ALA A O 1
ATOM 1578 N N . VAL A 1 202 ? 11.722 2.313 5.690 1.00 82.81 202 VAL A N 1
ATOM 1579 C CA . VAL A 1 202 ? 12.781 2.334 4.678 1.00 82.81 202 VAL A CA 1
ATOM 1580 C C . VAL A 1 202 ? 13.073 0.936 4.159 1.00 82.81 202 VAL A C 1
ATOM 1582 O O . VAL A 1 202 ? 12.956 -0.050 4.883 1.00 82.81 202 VAL A O 1
ATOM 1585 N N . SER A 1 203 ? 13.480 0.873 2.896 1.00 79.19 203 SER A N 1
ATOM 1586 C CA . SER A 1 203 ? 13.888 -0.362 2.238 1.00 79.19 203 SER A CA 1
ATOM 1587 C C . SER A 1 203 ? 15.076 -1.041 2.931 1.00 79.19 203 SER A C 1
ATOM 1589 O O . SER A 1 203 ? 16.024 -0.383 3.360 1.00 79.19 203 SER A O 1
ATOM 1591 N N . CYS A 1 204 ? 15.042 -2.375 2.964 1.00 74.56 204 CYS A N 1
ATOM 1592 C CA . CYS A 1 204 ? 16.186 -3.225 3.294 1.00 74.56 204 CYS A CA 1
ATOM 1593 C C . CYS A 1 204 ? 16.907 -3.785 2.052 1.00 74.56 204 CYS A C 1
ATOM 1595 O O . CYS A 1 204 ? 17.806 -4.614 2.198 1.00 74.56 204 CYS A O 1
ATOM 1597 N N . ALA A 1 205 ? 16.498 -3.422 0.833 1.00 62.62 205 ALA A N 1
ATOM 1598 C CA . ALA A 1 205 ? 17.046 -3.987 -0.396 1.00 62.62 205 ALA A CA 1
ATOM 1599 C C . ALA A 1 205 ? 18.555 -3.704 -0.497 1.00 62.62 205 ALA A C 1
ATOM 1601 O O . ALA A 1 205 ? 18.987 -2.552 -0.495 1.00 62.62 205 ALA A O 1
ATOM 1602 N N . GLY A 1 206 ? 19.365 -4.765 -0.551 1.00 55.28 206 GLY A N 1
ATOM 1603 C CA . GLY A 1 206 ? 20.826 -4.659 -0.625 1.00 55.28 206 GLY A CA 1
ATOM 1604 C C . GLY A 1 206 ? 21.516 -4.142 0.646 1.00 55.28 206 GLY A C 1
ATOM 1605 O O . GLY A 1 206 ? 22.700 -3.813 0.590 1.00 55.28 206 GLY A O 1
ATOM 1606 N N . SER A 1 207 ? 20.812 -4.054 1.781 1.00 56.41 207 SER A N 1
ATOM 1607 C CA . SER A 1 207 ? 21.394 -3.630 3.060 1.00 56.41 207 SER A CA 1
ATOM 1608 C C . SER A 1 207 ? 22.169 -4.772 3.743 1.00 56.41 207 SER A C 1
ATOM 1610 O O . SER A 1 207 ? 21.680 -5.899 3.755 1.00 56.41 207 SER A O 1
ATOM 1612 N N . PRO A 1 208 ? 23.329 -4.505 4.381 1.00 48.44 208 PRO A N 1
ATOM 1613 C CA . PRO A 1 208 ? 24.070 -5.491 5.177 1.00 48.44 208 PRO A CA 1
ATOM 1614 C C . PRO A 1 208 ? 23.423 -5.807 6.538 1.00 48.44 208 PRO A C 1
ATOM 1616 O O . PRO A 1 208 ? 23.905 -6.683 7.255 1.00 48.44 208 PRO A O 1
ATOM 1619 N N . ALA A 1 209 ? 22.361 -5.092 6.927 1.00 53.44 209 ALA A N 1
ATOM 1620 C CA . ALA A 1 209 ? 21.599 -5.375 8.140 1.00 53.44 209 ALA A CA 1
ATOM 1621 C C . ALA A 1 209 ? 20.681 -6.589 7.917 1.00 53.44 209 ALA A C 1
ATOM 1623 O O . ALA A 1 209 ? 19.475 -6.448 7.714 1.00 53.44 209 ALA A O 1
ATOM 1624 N N . GLU A 1 210 ? 21.273 -7.782 7.932 1.00 58.22 210 GLU A N 1
ATOM 1625 C CA . GLU A 1 210 ? 20.533 -9.035 8.026 1.00 58.22 210 GLU A CA 1
ATOM 1626 C C . GLU A 1 210 ? 20.411 -9.492 9.493 1.00 58.22 210 GLU A C 1
ATOM 1628 O O . GLU A 1 210 ? 21.403 -9.471 10.228 1.00 58.22 210 GLU A O 1
ATOM 1633 N N . PRO A 1 211 ? 19.215 -9.932 9.931 1.00 70.25 211 PRO A N 1
ATOM 1634 C CA . PRO A 1 211 ? 17.962 -9.963 9.167 1.00 70.25 211 PRO A CA 1
ATOM 1635 C C . PRO A 1 211 ? 17.329 -8.565 9.014 1.00 70.25 211 PRO A C 1
ATOM 1637 O O . PRO A 1 211 ? 17.433 -7.731 9.913 1.00 70.25 211 PRO A O 1
ATOM 1640 N N . CYS A 1 212 ? 16.629 -8.327 7.892 1.00 76.88 212 CYS A N 1
ATOM 1641 C CA . CYS A 1 212 ? 15.865 -7.088 7.683 1.00 76.88 212 CYS A CA 1
ATOM 1642 C C . CYS A 1 212 ? 14.891 -6.864 8.858 1.00 76.88 212 CYS A C 1
ATOM 1644 O O . CYS A 1 212 ? 14.168 -7.800 9.222 1.00 76.88 212 CYS A O 1
ATOM 1646 N N . PRO A 1 213 ? 14.846 -5.657 9.456 1.00 83.31 213 PRO A N 1
ATOM 1647 C CA . PRO A 1 213 ? 13.996 -5.386 10.606 1.00 83.31 213 PRO A CA 1
ATOM 1648 C C . PRO A 1 213 ? 12.519 -5.688 10.348 1.00 83.31 213 PRO A C 1
ATOM 1650 O O . PRO A 1 213 ? 11.940 -5.268 9.345 1.00 83.31 213 PRO A O 1
ATOM 1653 N N . LEU A 1 214 ? 11.904 -6.382 11.305 1.00 85.38 214 LEU A N 1
ATOM 1654 C CA . LEU A 1 214 ? 10.472 -6.642 11.299 1.00 85.38 214 LEU A CA 1
ATOM 1655 C C . LEU A 1 214 ? 9.716 -5.442 11.872 1.00 85.38 214 LEU A C 1
ATOM 1657 O O . LEU A 1 214 ? 9.983 -4.973 12.980 1.00 85.38 214 LEU A O 1
ATOM 1661 N N . LEU A 1 215 ? 8.710 -4.995 11.136 1.00 86.81 215 LEU A N 1
ATOM 1662 C CA . LEU A 1 215 ? 7.729 -4.004 11.549 1.00 86.81 215 LEU A CA 1
ATOM 1663 C C . LEU A 1 215 ? 6.628 -4.728 12.317 1.00 86.81 215 LEU A C 1
ATOM 1665 O O . LEU A 1 215 ? 5.568 -5.037 11.781 1.00 86.81 215 LEU A O 1
ATOM 1669 N N . LEU A 1 216 ? 6.938 -5.081 13.564 1.00 84.44 216 LEU A N 1
ATOM 1670 C CA . LEU A 1 216 ? 6.088 -5.919 14.403 1.00 84.44 216 LEU A CA 1
ATOM 1671 C C . LEU A 1 216 ? 4.890 -5.149 14.960 1.00 84.44 216 LEU A C 1
ATOM 1673 O O . LEU A 1 216 ? 5.041 -4.115 15.616 1.00 84.44 216 LEU A O 1
ATOM 1677 N N . ARG A 1 217 ? 3.710 -5.741 14.803 1.00 81.62 217 ARG A N 1
ATOM 1678 C CA . ARG A 1 217 ? 2.505 -5.420 15.561 1.00 81.62 217 ARG A CA 1
ATOM 1679 C C . ARG A 1 217 ? 2.197 -6.557 16.528 1.00 81.62 217 ARG A C 1
ATOM 1681 O O . ARG A 1 217 ? 2.188 -7.709 16.112 1.00 81.62 217 ARG A O 1
ATOM 1688 N N . ARG A 1 218 ? 1.916 -6.229 17.796 1.00 82.44 218 ARG A N 1
ATOM 1689 C CA . ARG A 1 218 ? 1.442 -7.188 18.811 1.00 82.44 218 ARG A CA 1
ATOM 1690 C C . ARG A 1 218 ? 0.255 -6.662 19.606 1.00 82.44 218 ARG A C 1
ATOM 1692 O O . ARG A 1 218 ? 0.245 -5.480 19.943 1.00 82.44 218 ARG A O 1
ATO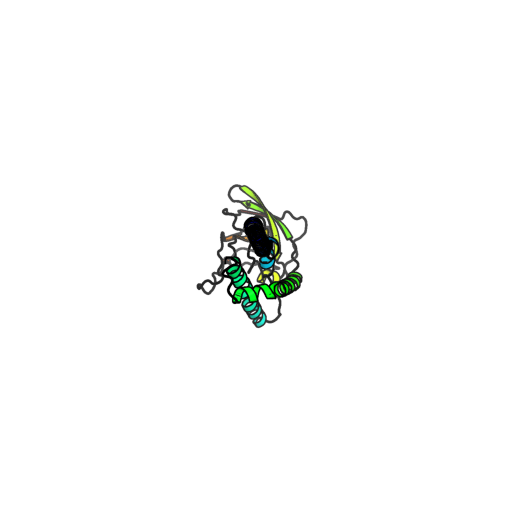M 1699 N N . GLY A 1 219 ? -0.685 -7.531 19.958 1.00 80.31 219 GLY A N 1
ATOM 1700 C CA . GLY A 1 219 ? -1.691 -7.319 21.006 1.00 80.31 219 GLY A CA 1
ATOM 1701 C C . GLY A 1 219 ? -3.005 -6.633 20.614 1.00 80.31 219 GLY A C 1
ATOM 1702 O O . GLY A 1 219 ? -3.936 -6.684 21.413 1.00 80.31 219 GLY A O 1
ATOM 1703 N N . ASN A 1 220 ? -3.125 -6.051 19.417 1.00 85.56 220 ASN A N 1
ATOM 1704 C CA . ASN A 1 220 ? -4.402 -5.521 18.922 1.00 85.56 220 ASN A CA 1
ATOM 1705 C C . ASN A 1 220 ? -4.918 -6.381 17.773 1.00 85.56 220 ASN A C 1
ATOM 1707 O O . ASN A 1 220 ? -4.127 -6.885 16.983 1.00 85.56 220 ASN A O 1
ATOM 1711 N N . ASP A 1 221 ? -6.238 -6.462 17.664 1.00 93.69 221 ASP A N 1
ATOM 1712 C CA . ASP A 1 221 ? -6.930 -7.135 16.572 1.00 93.69 221 ASP A CA 1
ATOM 1713 C C . ASP A 1 221 ? -6.716 -6.377 15.251 1.00 93.69 221 ASP A C 1
ATOM 1715 O O . ASP A 1 221 ? -7.064 -5.200 15.131 1.00 93.69 221 ASP A O 1
ATOM 1719 N N . VAL A 1 222 ? -6.145 -7.050 14.255 1.00 94.88 222 VAL A N 1
ATOM 1720 C CA . VAL A 1 222 ? -5.887 -6.522 12.911 1.00 94.88 222 VAL A CA 1
ATOM 1721 C C . VAL A 1 222 ? -6.544 -7.431 11.880 1.00 94.88 222 VAL A C 1
ATOM 1723 O O . VAL A 1 222 ? -6.352 -8.640 11.916 1.00 94.88 222 VAL A O 1
ATOM 1726 N N . GLN A 1 223 ? -7.287 -6.842 10.945 1.00 95.06 223 GLN A N 1
ATOM 1727 C CA . GLN A 1 223 ? -7.838 -7.549 9.779 1.00 95.06 223 GLN A CA 1
ATOM 1728 C C . GLN A 1 223 ? -7.182 -7.080 8.478 1.00 95.06 223 GLN A C 1
ATOM 1730 O O . GLN A 1 223 ? -7.125 -7.835 7.507 1.00 95.06 223 GLN A O 1
ATOM 1735 N N . TYR A 1 224 ? -6.687 -5.837 8.457 1.00 96.44 224 TYR A N 1
ATOM 1736 C CA . TYR A 1 224 ? -6.107 -5.244 7.262 1.00 96.44 224 TYR A CA 1
ATOM 1737 C C . TYR A 1 224 ? -4.780 -4.555 7.548 1.00 96.44 224 TYR A C 1
ATOM 1739 O O . TYR A 1 224 ? -4.550 -4.012 8.631 1.00 96.44 224 TYR A O 1
ATOM 1747 N N . VAL A 1 225 ? -3.928 -4.515 6.530 1.00 97.19 225 VAL A N 1
ATOM 1748 C CA . VAL A 1 225 ? -2.740 -3.660 6.511 1.00 97.19 225 VAL A CA 1
ATOM 1749 C C . VAL A 1 225 ? -2.784 -2.821 5.246 1.00 97.19 225 VAL A C 1
ATOM 1751 O O . VAL A 1 225 ? -3.044 -3.341 4.168 1.00 97.19 225 VAL A O 1
ATOM 1754 N N . LEU A 1 226 ? -2.574 -1.517 5.379 1.00 97.75 226 LEU A N 1
ATOM 1755 C CA . LEU A 1 226 ? -2.545 -0.576 4.269 1.00 97.75 226 LEU A CA 1
ATOM 1756 C C . LEU A 1 226 ? -1.118 -0.058 4.085 1.00 97.75 226 LEU A C 1
ATOM 1758 O O . LEU A 1 226 ? -0.576 0.595 4.977 1.00 97.75 226 LEU A O 1
ATOM 1762 N N . GLU A 1 227 ? -0.537 -0.326 2.920 1.00 97.25 227 GLU A N 1
ATOM 1763 C CA . GLU A 1 227 ? 0.721 0.264 2.467 1.00 97.25 227 GLU A CA 1
ATOM 1764 C C . GLU A 1 227 ? 0.431 1.414 1.501 1.00 97.25 227 GLU A C 1
ATOM 1766 O O . GLU A 1 227 ? -0.279 1.241 0.510 1.00 97.25 227 GLU A O 1
ATOM 1771 N N . ILE A 1 228 ? 0.975 2.598 1.781 1.00 95.56 228 ILE A N 1
ATOM 1772 C CA . ILE A 1 228 ? 0.831 3.793 0.938 1.00 95.56 228 ILE A CA 1
ATOM 1773 C C . ILE A 1 228 ? 2.158 4.535 0.818 1.00 95.56 228 ILE A C 1
ATOM 1775 O O . ILE A 1 228 ? 3.071 4.361 1.627 1.00 95.56 228 ILE A O 1
ATOM 1779 N N . ALA A 1 229 ? 2.250 5.420 -0.174 1.00 89.88 229 ALA A N 1
ATOM 1780 C CA . ALA A 1 229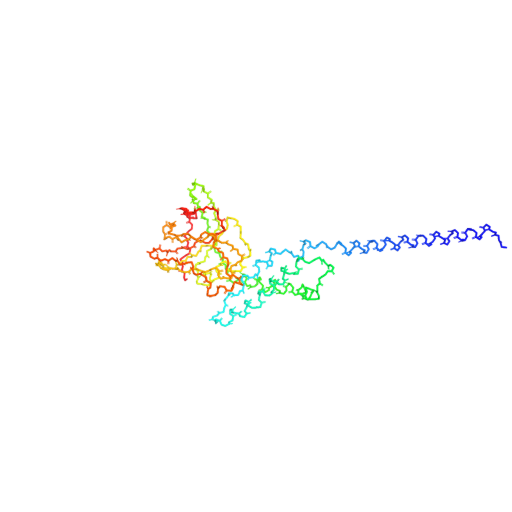 ? 3.363 6.357 -0.267 1.00 89.88 229 ALA A CA 1
ATOM 1781 C C . ALA A 1 229 ? 3.459 7.201 1.025 1.00 89.88 229 ALA A C 1
ATOM 1783 O O . ALA A 1 229 ? 2.419 7.481 1.632 1.00 89.88 229 ALA A O 1
ATOM 1784 N N . PRO A 1 230 ? 4.654 7.655 1.446 1.00 91.31 230 PRO A N 1
ATOM 1785 C CA . PRO A 1 230 ? 4.799 8.434 2.668 1.00 91.31 230 PRO A CA 1
ATOM 1786 C C . PRO A 1 230 ? 3.963 9.713 2.622 1.00 91.31 230 PRO A C 1
ATOM 1788 O O . PRO A 1 230 ? 4.078 10.522 1.700 1.00 91.31 230 PRO A O 1
ATOM 1791 N N . GLN A 1 231 ? 3.121 9.916 3.632 1.00 88.69 231 GLN A N 1
ATOM 1792 C CA . GLN A 1 231 ? 2.199 11.054 3.688 1.00 88.69 231 GLN A CA 1
ATOM 1793 C C . GLN A 1 231 ? 2.802 12.263 4.412 1.00 88.69 231 GLN A C 1
ATOM 1795 O O . GLN A 1 231 ? 2.222 13.349 4.413 1.00 88.69 231 GLN A O 1
ATOM 1800 N N . GLY A 1 232 ? 3.943 12.076 5.086 1.00 89.44 232 GLY A N 1
ATOM 1801 C CA . GLY A 1 232 ? 4.583 13.092 5.930 1.00 89.44 232 GLY A CA 1
ATOM 1802 C C . GLY A 1 232 ? 3.782 13.453 7.189 1.00 89.44 232 GLY A C 1
ATOM 1803 O O . GLY A 1 232 ? 4.217 14.286 7.983 1.00 89.44 232 GLY A O 1
ATOM 1804 N N . LYS A 1 233 ? 2.616 12.830 7.390 1.00 91.62 233 LYS A N 1
ATOM 1805 C CA . LYS A 1 233 ? 1.685 13.063 8.495 1.00 91.62 233 LYS A CA 1
ATOM 1806 C C . LYS A 1 233 ? 1.137 11.731 8.990 1.00 91.62 233 LYS A C 1
ATOM 1808 O O . LYS A 1 233 ? 1.132 10.735 8.279 1.00 91.62 233 LYS A O 1
ATOM 1813 N N . GLU A 1 234 ? 0.700 11.717 10.240 1.00 93.81 234 GLU A N 1
ATOM 1814 C CA . GLU A 1 234 ? 0.041 10.556 10.834 1.00 93.81 234 GLU A CA 1
ATOM 1815 C C . GLU A 1 234 ? -1.374 10.398 10.277 1.00 93.81 234 GLU A C 1
ATOM 1817 O O . GLU A 1 234 ? -2.123 11.378 10.231 1.00 93.81 234 GLU A O 1
ATOM 1822 N N . VAL A 1 235 ? -1.731 9.174 9.893 1.00 96.25 235 VAL A N 1
ATOM 1823 C CA . VAL A 1 235 ? -3.100 8.799 9.530 1.00 96.25 235 VAL A CA 1
ATOM 1824 C C . VAL A 1 235 ? -3.825 8.375 10.805 1.00 96.25 235 VAL A C 1
ATOM 1826 O O . VAL A 1 235 ? -3.413 7.420 11.458 1.00 96.25 235 VAL A O 1
ATOM 1829 N N . LEU A 1 236 ? -4.888 9.094 11.167 1.00 96.94 236 LEU A N 1
ATOM 1830 C CA . LEU A 1 236 ? -5.707 8.820 12.355 1.00 96.94 236 LEU A CA 1
ATOM 1831 C C . LEU A 1 236 ? -7.034 8.132 12.029 1.00 96.94 236 LEU A C 1
ATOM 1833 O O . LEU A 1 236 ? -7.660 7.566 12.919 1.00 96.94 236 LEU A O 1
ATOM 1837 N N . GLY A 1 237 ? -7.467 8.171 10.770 1.00 97.19 237 GLY A N 1
ATOM 1838 C CA . GLY A 1 237 ? -8.681 7.495 10.326 1.00 97.19 237 GLY A CA 1
ATOM 1839 C C . GLY A 1 237 ? -8.541 6.964 8.911 1.00 97.19 237 GLY A C 1
ATOM 1840 O O . GLY A 1 237 ? -7.866 7.575 8.081 1.00 97.19 237 GLY A O 1
ATOM 1841 N N . VAL A 1 238 ? -9.200 5.840 8.649 1.00 97.69 238 VAL A N 1
ATOM 1842 C CA . VAL A 1 238 ? -9.358 5.255 7.319 1.00 97.69 238 VAL A CA 1
ATOM 1843 C C . VAL A 1 238 ? -10.831 4.919 7.139 1.00 97.69 238 VAL A C 1
ATOM 1845 O O . VAL A 1 238 ? -11.468 4.403 8.051 1.00 97.69 238 VAL A O 1
ATOM 1848 N N . GLN A 1 239 ? -11.379 5.238 5.974 1.00 96.38 239 GLN A N 1
ATOM 1849 C CA . GLN A 1 239 ? -12.751 4.914 5.614 1.00 96.38 239 GLN A CA 1
ATOM 1850 C C . GLN A 1 239 ? -12.773 4.275 4.230 1.00 96.38 239 GLN A C 1
ATOM 1852 O O . GLN A 1 239 ? -12.268 4.861 3.274 1.00 96.38 239 GLN A O 1
ATOM 1857 N N . LEU A 1 240 ? -13.391 3.101 4.116 1.00 95.38 240 LEU A N 1
ATOM 1858 C CA . LEU A 1 240 ? -13.734 2.521 2.823 1.00 95.38 240 LEU A CA 1
ATOM 1859 C C . LEU A 1 240 ? -14.857 3.345 2.184 1.00 95.38 240 LEU A C 1
ATOM 1861 O O . LEU A 1 240 ? -15.906 3.549 2.795 1.00 95.38 240 LEU A O 1
ATOM 1865 N N . LEU A 1 241 ? -14.617 3.847 0.974 1.00 93.19 241 LEU A N 1
ATOM 1866 C CA . LEU A 1 241 ? -15.599 4.616 0.205 1.00 93.19 241 LEU A CA 1
ATOM 1867 C C . LEU A 1 241 ? -16.396 3.746 -0.767 1.00 93.19 241 LEU A C 1
ATOM 1869 O O . LEU A 1 241 ? -17.457 4.167 -1.230 1.00 93.19 241 LEU A O 1
ATOM 1873 N N . ASP A 1 242 ? -15.880 2.565 -1.105 1.00 82.38 242 ASP A N 1
ATOM 1874 C CA . ASP A 1 242 ? -16.575 1.644 -1.990 1.00 82.38 242 ASP A CA 1
ATOM 1875 C C . ASP A 1 242 ? -17.808 1.037 -1.321 1.00 82.38 242 ASP A C 1
ATOM 1877 O O . ASP A 1 242 ? -17.807 0.672 -0.148 1.00 82.38 242 ASP A O 1
ATOM 1881 N N . SER A 1 243 ? -18.872 0.917 -2.115 1.00 63.38 243 SER A N 1
ATOM 1882 C CA . SER A 1 243 ? -20.092 0.197 -1.727 1.00 63.38 243 SER A CA 1
ATOM 1883 C C . SER A 1 243 ? -19.986 -1.310 -1.961 1.00 63.38 243 SER A C 1
ATOM 1885 O O . SER A 1 243 ? -20.859 -2.059 -1.529 1.00 63.38 243 SER A O 1
ATOM 1887 N N . LYS A 1 244 ? -18.936 -1.752 -2.664 1.00 67.00 244 LYS A N 1
ATOM 1888 C CA . LYS A 1 244 ? -18.643 -3.166 -2.875 1.00 67.00 244 LYS A CA 1
ATOM 1889 C C . LYS A 1 244 ? -17.986 -3.750 -1.633 1.00 67.00 244 LYS A C 1
ATOM 1891 O O . LYS A 1 244 ? -17.113 -3.125 -1.034 1.00 67.00 244 LYS A O 1
ATOM 1896 N N . GLU A 1 245 ? -18.408 -4.959 -1.280 1.00 73.75 245 GLU A N 1
ATOM 1897 C CA . GLU A 1 245 ? -17.726 -5.755 -0.268 1.00 73.75 245 GLU A CA 1
ATOM 1898 C C . GLU A 1 245 ? -16.287 -6.021 -0.710 1.00 73.75 245 GLU A C 1
ATOM 1900 O O . GLU A 1 245 ? -16.020 -6.273 -1.886 1.00 73.75 245 GLU A O 1
ATOM 1905 N N . ILE A 1 246 ? -15.363 -5.944 0.243 1.00 81.56 246 ILE A N 1
ATOM 1906 C CA . ILE A 1 246 ? -13.982 -6.347 0.006 1.00 81.56 246 ILE A CA 1
ATOM 1907 C C . ILE A 1 246 ? -13.956 -7.870 -0.103 1.00 81.56 246 ILE A C 1
ATOM 1909 O O . ILE A 1 246 ? -14.576 -8.523 0.744 1.00 81.56 246 ILE A O 1
ATOM 1913 N N . PRO A 1 247 ? -13.248 -8.441 -1.094 1.00 78.69 247 PRO A N 1
ATOM 1914 C CA . PRO A 1 247 ? -13.060 -9.880 -1.180 1.00 78.69 247 PRO A CA 1
ATOM 1915 C C . PRO A 1 247 ? -12.623 -10.458 0.166 1.00 78.69 247 PRO A C 1
ATOM 1917 O O . PRO A 1 247 ? -11.729 -9.920 0.826 1.00 78.69 247 PRO A O 1
ATOM 1920 N N . ALA A 1 248 ? -13.268 -11.545 0.588 1.00 74.81 248 ALA A N 1
ATOM 1921 C CA . ALA A 1 248 ? -12.831 -12.259 1.776 1.00 74.81 248 ALA A CA 1
ATOM 1922 C C . ALA A 1 248 ? -11.401 -12.764 1.548 1.00 74.81 248 ALA A C 1
ATOM 1924 O O . ALA A 1 248 ? -11.106 -13.326 0.492 1.00 74.81 248 ALA A O 1
ATOM 1925 N N . GLY A 1 249 ? -10.526 -12.565 2.535 1.00 63.59 249 GLY A N 1
ATOM 1926 C CA . GLY A 1 249 ? -9.179 -13.115 2.472 1.00 63.59 249 GLY A CA 1
ATOM 1927 C C . GLY A 1 249 ? -9.230 -14.639 2.325 1.00 63.59 249 GLY A C 1
ATOM 1928 O O . GLY A 1 249 ? -10.070 -15.290 2.947 1.00 63.59 249 GLY A O 1
ATOM 1929 N N . SER A 1 250 ? -8.338 -15.197 1.510 1.00 62.81 250 SER A N 1
ATOM 1930 C CA . SER A 1 250 ? -8.102 -16.639 1.353 1.00 62.81 250 SER A CA 1
ATOM 1931 C C . SER A 1 250 ? -6.658 -17.014 1.634 1.00 62.81 250 SER A C 1
ATOM 1933 O O . SER A 1 250 ? -5.785 -16.110 1.560 1.00 62.81 250 SER A O 1
#